Protein AF-A0A7S2ZLD9-F1 (afdb_monomer)

Organism: NCBI:txid101924

InterPro domains:
  IPR003307 W2 domain [PF02020] (225-305)
  IPR003307 W2 domain [PS51363] (133-305)
  IPR003307 W2 domain [SM00515] (211-303)
  IPR016024 Armadillo-type fold [SSF48371] (147-301)
  IPR051245 eIF5-mimic translation initiation regulator [PTHR14208] (1-304)
  IPR057397 5MP1/2-like, HEAT domain [PF25504] (1-137)

Secondary structure (DSSP, 8-state):
-TT-HHHHHHHHHHHHHHHHTGGGS-HHHHHHHHHHHHHHHHTTSS-GGGGGGGGSHHHHHTS-HHHHHHHHHHHHHHSTT--HHHHHHHHHHTT-SHHHHHHTS-TTT--HHHHHHHHHHTT-HHHHHHHHHHHHHHHHHHHHHHHHHHHHTT--HHHHHHHHHHHHHHHT--HHHHHHHHHHHHH----TT--HHHHHHHHHHHHHHHHHHHHHH--SHHHHHHHHHHHHHHHHT-HHHHTTTHHHHHHHHHHTTTSS-HHHHHHHHH--S---TTHHHHHHHHHHHHHHHHHHHHHHHHTT-

Nearest PDB structures (foldseek):
  6o81-assembly1_B  TM=8.246E-01  e=1.890E-05  Homo sapiens
  6o85-assembly1_B  TM=8.255E-01  e=3.280E-05  Homo sapiens
  3jui-assembly1_A  TM=7.872E-01  e=1.788E-04  Homo sapiens
  7kzv-assembly1_V  TM=1.963E-01  e=1.925E+00  Homo sapiens

Solvent-accessible surface area (backbone atoms only — not comparable to full-atom values): 16812 Å² total; per-residue (Å²): 111,94,89,43,70,70,60,35,56,52,48,33,54,52,51,34,53,54,60,73,48,45,78,80,48,53,72,69,54,45,52,52,50,25,51,53,50,37,55,32,45,78,67,62,51,39,63,69,52,45,56,51,60,42,66,32,69,71,36,29,74,58,64,49,34,50,59,44,49,49,52,25,52,35,55,38,51,70,41,100,82,37,52,63,68,60,51,51,53,50,28,46,78,36,69,52,38,72,68,47,54,47,68,34,39,59,84,92,60,57,45,71,67,53,51,43,52,52,35,44,76,56,70,31,51,73,56,43,54,51,51,53,52,50,52,51,53,47,54,46,50,54,49,12,47,56,44,30,53,39,56,74,70,63,55,55,39,71,60,52,45,58,49,50,52,56,52,30,61,79,66,70,54,52,63,70,58,50,38,49,21,51,50,49,12,54,64,60,76,88,63,85,82,59,50,65,70,54,50,52,52,49,38,52,49,38,48,69,71,38,34,70,38,49,34,76,47,31,72,55,67,70,39,32,44,51,50,54,51,49,52,49,53,58,36,58,73,35,72,67,46,49,72,64,51,49,64,46,55,48,52,52,50,34,37,78,56,73,35,35,57,70,66,41,54,52,54,62,74,65,65,85,82,86,61,65,94,76,55,47,63,56,51,50,54,49,48,62,61,32,47,67,56,54,54,46,54,60,52,55,53,69,75,74,114

Structure (mmCIF, N/CA/C/O backbone):
data_AF-A0A7S2ZLD9-F1
#
_entry.id   AF-A0A7S2ZLD9-F1
#
loop_
_atom_site.group_PDB
_atom_site.id
_atom_site.type_symbol
_atom_site.label_atom_id
_atom_site.label_alt_id
_atom_site.label_comp_id
_atom_site.label_asym_id
_atom_site.label_entity_id
_atom_site.label_seq_id
_atom_site.pdbx_PDB_ins_code
_atom_site.Cartn_x
_atom_site.Cartn_y
_atom_site.Cartn_z
_atom_site.occupancy
_atom_site.B_iso_or_equiv
_atom_site.auth_seq_id
_atom_site.auth_comp_id
_atom_site.auth_asym_id
_atom_site.auth_atom_id
_atom_site.pdbx_PDB_model_num
ATOM 1 N N . MET A 1 1 ? 22.177 23.583 -22.455 1.00 52.97 1 MET A N 1
ATOM 2 C CA . MET A 1 1 ? 21.029 23.199 -23.314 1.00 52.97 1 MET A CA 1
ATOM 3 C C . MET A 1 1 ? 19.664 23.721 -22.843 1.00 52.97 1 MET A C 1
ATOM 5 O O . MET A 1 1 ? 18.814 23.941 -23.694 1.00 52.97 1 MET A O 1
ATOM 9 N N . ARG A 1 2 ? 19.466 24.036 -21.547 1.00 51.66 2 ARG A N 1
ATOM 10 C CA . ARG A 1 2 ? 18.222 24.625 -20.987 1.00 51.66 2 ARG A CA 1
ATOM 11 C C . ARG A 1 2 ? 17.669 25.888 -21.686 1.00 51.66 2 ARG A C 1
ATOM 13 O O . ARG A 1 2 ? 16.498 26.186 -21.519 1.00 51.66 2 ARG A O 1
ATOM 20 N N . ARG A 1 3 ? 18.476 26.629 -22.458 1.00 53.06 3 ARG A N 1
ATOM 21 C CA . ARG A 1 3 ? 18.095 27.928 -23.056 1.00 53.06 3 ARG A CA 1
ATOM 22 C C . ARG A 1 3 ? 17.647 27.883 -24.528 1.00 53.06 3 ARG A C 1
ATOM 24 O O . ARG A 1 3 ? 17.294 28.925 -25.062 1.00 53.06 3 ARG A O 1
ATOM 31 N N . LYS A 1 4 ? 17.681 26.727 -25.209 1.00 69.75 4 LYS A N 1
ATOM 32 C CA . LYS A 1 4 ? 17.339 26.620 -26.648 1.00 69.75 4 LYS A CA 1
ATOM 33 C C . LYS A 1 4 ? 16.595 25.305 -26.958 1.00 69.75 4 LYS A C 1
ATOM 35 O O . LYS A 1 4 ? 17.242 24.344 -27.377 1.00 69.75 4 LYS A O 1
ATOM 40 N N . PRO A 1 5 ? 15.261 25.248 -26.768 1.00 70.56 5 PRO A N 1
ATOM 41 C CA . PRO A 1 5 ? 14.452 24.032 -26.948 1.00 70.56 5 PRO A CA 1
ATOM 42 C C . PRO A 1 5 ? 14.644 23.345 -28.307 1.00 70.56 5 PRO A C 1
ATOM 44 O O . PRO A 1 5 ? 14.768 22.127 -28.376 1.00 70.56 5 PRO A O 1
ATOM 47 N N . PHE A 1 6 ? 14.798 24.126 -29.378 1.00 76.38 6 PHE A N 1
ATOM 48 C CA . PHE A 1 6 ? 15.016 23.619 -30.736 1.00 76.38 6 PHE A CA 1
ATOM 49 C C . PHE A 1 6 ? 16.301 22.786 -30.904 1.00 76.38 6 PHE A C 1
ATOM 51 O O . PHE A 1 6 ? 16.341 21.890 -31.746 1.00 76.38 6 PHE A O 1
ATOM 58 N N . LEU A 1 7 ? 17.355 23.046 -30.117 1.00 81.38 7 LEU A N 1
ATOM 59 C CA . LEU A 1 7 ? 18.584 22.241 -30.155 1.00 81.38 7 LEU A CA 1
ATOM 60 C C . LEU A 1 7 ? 18.388 20.883 -29.482 1.00 81.38 7 LEU A C 1
ATOM 62 O O . LEU A 1 7 ? 18.955 19.897 -29.945 1.00 81.38 7 LEU A O 1
ATOM 66 N N . ARG A 1 8 ? 17.568 20.828 -28.425 1.00 82.25 8 ARG A N 1
ATOM 67 C CA . ARG A 1 8 ? 17.205 19.573 -27.759 1.00 82.25 8 ARG A CA 1
ATOM 68 C C . ARG A 1 8 ? 16.402 18.686 -28.702 1.00 82.25 8 ARG A C 1
ATOM 70 O O . ARG A 1 8 ? 16.794 17.554 -28.924 1.00 82.25 8 ARG A O 1
ATOM 77 N N . THR A 1 9 ? 15.371 19.229 -29.351 1.00 87.06 9 THR A N 1
ATOM 78 C CA . THR A 1 9 ? 14.566 18.483 -30.334 1.00 87.06 9 THR A CA 1
ATOM 79 C C . THR A 1 9 ? 15.414 17.936 -31.485 1.00 87.06 9 THR A C 1
ATOM 81 O O . THR A 1 9 ? 15.235 16.798 -31.910 1.00 87.06 9 THR A O 1
ATOM 84 N N . ARG A 1 10 ? 16.374 18.722 -31.993 1.00 88.00 10 ARG A N 1
ATOM 85 C CA . ARG A 1 10 ? 17.301 18.244 -33.030 1.00 88.00 10 ARG A CA 1
ATOM 86 C C . ARG A 1 10 ? 18.188 17.108 -32.527 1.00 88.00 10 ARG A C 1
ATOM 88 O O . ARG A 1 10 ? 18.356 16.134 -33.254 1.00 88.00 10 ARG A O 1
ATOM 95 N N . LEU A 1 11 ? 18.729 17.219 -31.314 1.00 89.50 11 LEU A N 1
ATOM 96 C CA . LEU A 1 11 ? 19.539 16.155 -30.726 1.00 89.50 11 LEU A CA 1
ATOM 97 C C . LEU A 1 11 ? 18.707 14.889 -30.481 1.00 89.50 11 LEU A C 1
ATOM 99 O O . LEU A 1 11 ? 19.156 13.810 -30.847 1.00 89.50 11 LEU A O 1
ATOM 103 N N . ASP A 1 12 ? 17.484 15.019 -29.966 1.00 91.31 12 ASP A N 1
ATOM 104 C CA . ASP A 1 12 ? 16.557 13.899 -29.762 1.00 91.31 12 ASP A CA 1
ATOM 105 C C . ASP A 1 12 ? 16.277 13.153 -31.080 1.00 91.31 12 ASP A C 1
ATOM 107 O O . ASP A 1 12 ? 16.301 11.922 -31.122 1.00 91.31 12 ASP A O 1
ATOM 111 N N . ASN A 1 13 ? 16.097 13.884 -32.186 1.00 91.50 13 ASN A N 1
ATOM 112 C CA . ASN A 1 13 ? 15.918 13.294 -33.516 1.00 91.50 13 ASN A CA 1
ATOM 113 C C . ASN A 1 13 ? 17.169 12.552 -34.010 1.00 91.50 13 ASN A C 1
ATOM 115 O O . ASN A 1 13 ? 17.050 11.492 -34.625 1.00 91.50 13 ASN A O 1
ATOM 119 N N . VAL A 1 14 ? 18.367 13.095 -33.767 1.00 92.62 14 VAL A N 1
ATOM 120 C CA . VAL A 1 14 ? 19.631 12.429 -34.128 1.00 92.62 14 VAL A CA 1
ATOM 121 C C . VAL A 1 14 ? 19.822 11.168 -33.290 1.00 92.62 14 VAL A C 1
ATOM 123 O O . VAL A 1 14 ? 20.080 10.107 -33.852 1.00 92.62 14 VAL A O 1
ATOM 126 N N . MET A 1 15 ? 19.616 11.260 -31.975 1.00 93.38 15 MET A N 1
ATOM 127 C CA . MET A 1 15 ? 19.693 10.114 -31.069 1.00 93.38 15 MET A CA 1
ATOM 128 C C . MET A 1 15 ? 18.706 9.024 -31.465 1.00 93.38 15 MET A C 1
ATOM 130 O O . MET A 1 15 ? 19.085 7.866 -31.565 1.00 93.38 15 MET A O 1
ATOM 134 N N . THR A 1 16 ? 17.469 9.396 -31.786 1.00 92.31 16 THR A N 1
ATOM 135 C CA . THR A 1 16 ? 16.453 8.457 -32.270 1.00 92.31 16 THR A CA 1
ATOM 136 C C . THR A 1 16 ? 16.935 7.679 -33.496 1.00 92.31 16 THR A C 1
ATOM 138 O O . THR A 1 16 ? 16.813 6.458 -33.538 1.00 92.31 16 THR A O 1
ATOM 141 N N . LYS A 1 17 ? 17.513 8.363 -34.490 1.00 92.38 17 LYS A N 1
ATOM 142 C CA . LYS A 1 17 ? 18.045 7.705 -35.693 1.00 92.38 17 LYS A CA 1
ATOM 143 C C . LYS A 1 17 ? 19.209 6.770 -35.369 1.00 92.38 17 LYS A C 1
ATOM 145 O O . LYS A 1 17 ? 19.253 5.672 -35.907 1.00 92.38 17 LYS A O 1
ATOM 150 N N . LEU A 1 18 ? 20.116 7.182 -34.480 1.00 92.06 18 LEU A N 1
ATOM 151 C CA . LEU A 1 18 ? 21.228 6.336 -34.034 1.00 92.06 18 LEU A CA 1
ATOM 152 C C . LEU A 1 18 ? 20.731 5.066 -33.337 1.00 92.06 18 LEU A C 1
ATOM 154 O O . LEU A 1 18 ? 21.227 3.985 -33.634 1.00 92.06 18 LEU A O 1
ATOM 158 N N . LEU A 1 19 ? 19.729 5.188 -32.462 1.00 91.69 19 LEU A N 1
ATOM 159 C CA . LEU A 1 19 ? 19.125 4.052 -31.763 1.00 91.69 19 LEU A CA 1
ATOM 160 C C . LEU A 1 19 ? 18.460 3.069 -32.737 1.00 91.69 19 LEU A C 1
ATOM 162 O O . LEU A 1 19 ? 18.638 1.864 -32.594 1.00 91.69 19 LEU A O 1
ATOM 166 N N . LEU A 1 20 ? 17.754 3.564 -33.759 1.00 90.75 20 LEU A N 1
ATOM 167 C CA . LEU A 1 20 ? 17.138 2.720 -34.794 1.00 90.75 20 LEU A CA 1
ATOM 168 C C . LEU A 1 20 ? 18.169 1.946 -35.635 1.00 90.75 20 LEU A C 1
ATOM 170 O O . LEU A 1 20 ? 17.875 0.852 -36.105 1.00 90.75 20 LEU A O 1
ATOM 174 N N . CYS A 1 21 ? 19.381 2.483 -35.801 1.00 89.69 21 CYS A N 1
ATOM 175 C CA . CYS A 1 21 ? 20.481 1.806 -36.494 1.00 89.69 21 CYS A CA 1
ATOM 176 C C . CYS A 1 21 ? 21.246 0.810 -35.605 1.00 89.69 21 CYS A C 1
ATOM 178 O O . CYS A 1 21 ? 22.251 0.252 -36.048 1.00 89.69 21 CYS A O 1
ATOM 180 N N . GLY A 1 22 ? 20.799 0.576 -34.366 1.00 87.44 22 GLY A N 1
ATOM 181 C CA . GLY A 1 22 ? 21.524 -0.236 -33.389 1.00 87.44 22 GLY A CA 1
ATOM 182 C C . GLY A 1 22 ? 21.851 -1.652 -33.866 1.00 87.44 22 GLY A C 1
ATOM 183 O O . GLY A 1 22 ? 22.908 -2.173 -33.516 1.00 87.44 22 GLY A O 1
ATOM 184 N N . SER A 1 23 ? 21.026 -2.248 -34.732 1.00 88.81 23 SER A N 1
ATOM 185 C CA . SER A 1 23 ? 21.267 -3.583 -35.296 1.00 88.81 23 SER A CA 1
ATOM 186 C C . SER A 1 23 ? 22.544 -3.677 -36.142 1.00 88.81 23 SER A C 1
ATOM 188 O O . SER A 1 23 ? 23.139 -4.749 -36.212 1.00 88.81 23 SER A O 1
ATOM 190 N N . VAL A 1 24 ? 23.004 -2.567 -36.729 1.00 91.62 24 VAL A N 1
ATOM 191 C CA . VAL A 1 24 ? 24.217 -2.507 -37.567 1.00 91.62 24 VAL A CA 1
ATOM 192 C C . VAL A 1 24 ? 25.490 -2.403 -36.722 1.00 91.62 24 VAL A C 1
ATOM 194 O O . VAL A 1 24 ? 26.564 -2.797 -37.165 1.00 91.62 24 VAL A O 1
ATOM 197 N N . PHE A 1 25 ? 25.379 -1.888 -35.498 1.00 92.00 25 PHE A N 1
ATOM 198 C CA . PHE A 1 25 ? 26.514 -1.718 -34.598 1.00 92.00 25 PHE A CA 1
ATOM 199 C C . PHE A 1 25 ? 26.973 -3.046 -33.996 1.00 92.00 25 PHE A C 1
ATOM 201 O O . PHE A 1 25 ? 26.162 -3.926 -33.697 1.00 92.00 25 PHE A O 1
ATOM 208 N N . SER A 1 26 ? 28.280 -3.153 -33.763 1.00 93.00 26 SER A N 1
ATOM 209 C CA . SER A 1 26 ? 28.877 -4.200 -32.939 1.00 93.00 26 SER A CA 1
ATOM 210 C C . SER A 1 26 ? 28.417 -4.084 -31.484 1.00 93.00 26 SER A C 1
ATOM 212 O O . SER A 1 26 ? 27.955 -3.035 -31.030 1.00 93.00 26 SER A O 1
ATOM 214 N N . GLU A 1 27 ? 28.580 -5.155 -30.713 1.00 89.81 27 GLU A N 1
ATOM 215 C CA . GLU A 1 27 ? 28.219 -5.173 -29.293 1.00 89.81 27 GLU A CA 1
ATOM 216 C C . GLU A 1 27 ? 28.908 -4.050 -28.502 1.00 89.81 27 GLU A C 1
ATOM 218 O O . GLU A 1 27 ? 28.246 -3.277 -27.813 1.00 89.81 27 GLU A O 1
ATOM 223 N N . LYS A 1 28 ? 30.218 -3.865 -28.708 1.00 92.69 28 LYS A N 1
ATOM 224 C CA . LYS A 1 28 ? 30.997 -2.796 -28.067 1.00 92.69 28 LYS A CA 1
ATOM 225 C C . LYS A 1 28 ? 30.468 -1.398 -28.403 1.00 92.69 28 LYS A C 1
ATOM 227 O O . LYS A 1 28 ? 30.422 -0.526 -27.536 1.00 92.69 28 LYS A O 1
ATOM 232 N N . GLU A 1 29 ? 30.077 -1.162 -29.654 1.00 94.44 29 GLU A N 1
ATOM 233 C CA . GLU A 1 29 ? 29.502 0.119 -30.082 1.00 94.44 29 GLU A CA 1
ATOM 234 C C . GLU A 1 29 ? 28.128 0.360 -29.451 1.00 94.44 29 GLU A C 1
ATOM 236 O O . GLU A 1 29 ? 27.858 1.474 -29.001 1.00 94.44 29 GLU A O 1
ATOM 241 N N . ARG A 1 30 ? 27.290 -0.680 -29.338 1.00 93.88 30 ARG A N 1
ATOM 242 C CA . ARG A 1 30 ? 25.997 -0.601 -28.640 1.00 93.88 30 ARG A CA 1
ATOM 243 C C . ARG A 1 30 ? 26.180 -0.271 -27.162 1.00 93.88 30 ARG A C 1
ATOM 245 O O . ARG A 1 30 ? 25.505 0.628 -26.668 1.00 93.88 30 ARG A O 1
ATOM 252 N N . THR A 1 31 ? 27.125 -0.918 -26.480 1.00 92.44 31 THR A N 1
ATOM 253 C CA . THR A 1 31 ? 27.457 -0.614 -25.079 1.00 92.44 31 THR A CA 1
ATOM 254 C C . THR A 1 31 ? 27.920 0.834 -24.914 1.00 92.44 31 THR A C 1
ATOM 256 O O . THR A 1 31 ? 27.439 1.545 -24.033 1.00 92.44 31 THR A O 1
ATOM 259 N N . ASN A 1 32 ? 28.804 1.321 -25.789 1.00 93.75 32 ASN A N 1
ATOM 260 C CA . ASN A 1 32 ? 29.254 2.716 -25.752 1.00 93.75 32 ASN A CA 1
ATOM 261 C C . ASN A 1 32 ? 28.111 3.705 -26.024 1.00 93.75 32 ASN A C 1
ATOM 263 O O . ASN A 1 32 ? 28.036 4.755 -25.383 1.00 93.75 32 ASN A O 1
ATOM 267 N N . LEU A 1 33 ? 27.204 3.374 -26.947 1.00 94.50 33 LEU A N 1
ATOM 268 C CA . LEU A 1 33 ? 26.021 4.182 -27.228 1.00 94.50 33 LEU A CA 1
ATOM 269 C C . LEU A 1 33 ? 25.058 4.209 -26.032 1.00 94.50 33 LEU A C 1
ATOM 271 O O . LEU A 1 33 ? 24.521 5.274 -25.723 1.00 94.50 33 LEU A O 1
ATOM 275 N N . ALA A 1 34 ? 24.873 3.089 -25.327 1.00 93.25 34 ALA A N 1
ATOM 276 C CA . ALA A 1 34 ? 24.081 3.031 -24.098 1.00 93.25 34 ALA A CA 1
ATOM 277 C C . ALA A 1 34 ? 24.669 3.963 -23.025 1.00 93.25 34 ALA A C 1
ATOM 279 O O . ALA A 1 34 ? 23.966 4.852 -22.543 1.00 93.25 34 ALA A O 1
ATOM 280 N N . LYS A 1 35 ? 25.980 3.868 -22.760 1.00 91.81 35 LYS A N 1
ATOM 281 C CA . LYS A 1 35 ? 26.712 4.762 -21.839 1.00 91.81 35 LYS A CA 1
ATOM 282 C C . LYS A 1 35 ? 26.555 6.239 -22.199 1.00 91.81 35 LYS A C 1
ATOM 284 O O . LYS A 1 35 ? 26.231 7.070 -21.352 1.00 91.81 35 LYS A O 1
ATOM 289 N N . ALA A 1 36 ? 26.743 6.581 -23.474 1.00 93.19 36 ALA A N 1
ATOM 290 C CA . ALA A 1 36 ? 26.565 7.952 -23.948 1.00 93.19 36 ALA A CA 1
ATOM 291 C C . ALA A 1 36 ? 25.122 8.442 -23.740 1.00 93.19 36 ALA A C 1
ATOM 293 O O . ALA A 1 36 ? 24.903 9.583 -23.333 1.00 93.19 36 ALA A O 1
ATOM 294 N N . THR A 1 37 ? 24.139 7.571 -23.976 1.00 92.19 37 THR A N 1
ATOM 295 C CA . THR A 1 37 ? 22.716 7.876 -23.786 1.00 92.19 37 THR A CA 1
ATOM 296 C C . THR A 1 37 ? 22.397 8.158 -22.316 1.00 92.19 37 THR A C 1
ATOM 298 O O . THR A 1 37 ? 21.757 9.171 -22.032 1.00 92.19 37 THR A O 1
ATOM 301 N N . VAL A 1 38 ? 22.912 7.346 -21.383 1.00 90.81 38 VAL A N 1
ATOM 302 C CA . VAL A 1 38 ? 22.792 7.573 -19.928 1.00 90.81 38 VAL A CA 1
ATOM 303 C C . VAL A 1 38 ? 23.307 8.958 -19.541 1.00 90.81 38 VAL A C 1
ATOM 305 O O . VAL A 1 38 ? 22.570 9.751 -18.951 1.00 90.81 38 VAL A O 1
ATOM 308 N N . LEU A 1 39 ? 24.535 9.297 -19.945 1.00 90.06 39 LEU A N 1
ATOM 309 C CA . LEU A 1 39 ? 25.155 10.585 -19.616 1.00 90.06 39 LEU A CA 1
ATOM 310 C C . LEU A 1 39 ? 24.352 11.776 -20.158 1.00 90.06 39 LEU A C 1
ATOM 312 O O . LEU A 1 39 ? 24.217 12.809 -19.493 1.00 90.06 39 LEU A O 1
ATOM 316 N N . LEU A 1 40 ? 23.803 11.653 -21.369 1.00 90.81 40 LEU A N 1
ATOM 317 C CA . LEU A 1 40 ? 22.968 12.691 -21.972 1.00 90.81 40 LEU A CA 1
ATOM 318 C C . LEU A 1 40 ? 21.628 12.853 -21.237 1.00 90.81 40 LEU A C 1
ATOM 320 O O . LEU A 1 40 ? 21.154 13.987 -21.098 1.00 90.81 40 LEU A O 1
ATOM 324 N N . ILE A 1 41 ? 21.031 11.760 -20.750 1.00 88.62 41 ILE A N 1
ATOM 325 C CA . ILE A 1 41 ? 19.803 11.787 -19.939 1.00 88.62 41 ILE A CA 1
ATOM 326 C C . ILE A 1 41 ? 20.075 12.460 -18.591 1.00 88.62 41 ILE A C 1
ATOM 328 O 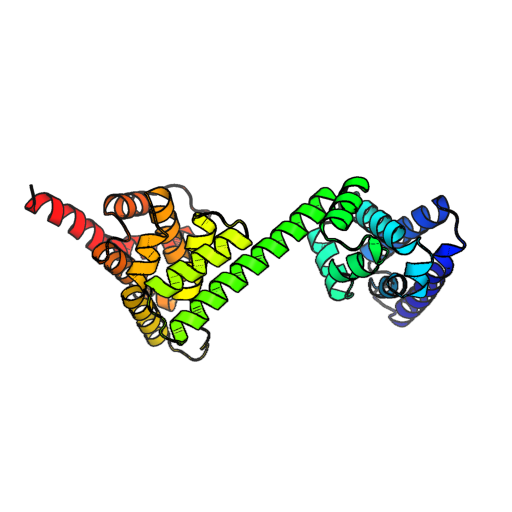O . ILE A 1 41 ? 19.398 13.432 -18.257 1.00 88.62 41 ILE A O 1
ATOM 332 N N . GLN A 1 42 ? 21.100 12.019 -17.856 1.00 86.12 42 GLN A N 1
ATOM 333 C CA . GLN A 1 42 ? 21.464 12.574 -16.543 1.00 86.12 42 GLN A CA 1
ATOM 334 C C . GLN A 1 42 ? 21.749 14.084 -16.614 1.00 86.12 42 GLN A C 1
ATOM 336 O O . GLN A 1 42 ? 21.368 14.857 -15.733 1.00 86.12 42 GLN A O 1
ATOM 341 N N . ARG A 1 43 ? 22.361 14.544 -17.713 1.00 87.38 43 ARG A N 1
ATOM 342 C CA . ARG A 1 43 ? 22.640 15.970 -17.963 1.00 87.38 43 ARG A CA 1
ATOM 343 C C . ARG A 1 43 ? 21.448 16.750 -18.525 1.00 87.38 43 ARG A C 1
ATOM 345 O O . ARG A 1 43 ? 21.598 17.929 -18.858 1.00 87.38 43 ARG A O 1
ATOM 352 N N . ASN A 1 44 ? 20.272 16.130 -18.637 1.00 85.62 44 ASN A N 1
ATOM 353 C CA . ASN A 1 44 ? 19.066 16.708 -19.235 1.00 85.62 44 ASN A CA 1
ATOM 354 C C . ASN A 1 44 ? 19.307 17.280 -20.650 1.00 85.62 44 ASN A C 1
ATOM 356 O O . ASN A 1 44 ? 18.723 18.299 -21.035 1.00 85.62 44 ASN A O 1
ATOM 360 N N . MET A 1 45 ? 20.208 16.659 -21.418 1.00 86.88 45 MET A N 1
ATOM 361 C CA . MET A 1 45 ? 20.534 17.059 -22.790 1.00 86.88 45 MET A CA 1
ATOM 362 C C . MET A 1 45 ? 19.574 16.452 -23.808 1.00 86.88 45 MET A C 1
ATOM 364 O O . MET A 1 45 ? 19.292 17.096 -24.816 1.00 86.88 45 MET A O 1
ATOM 368 N N . ILE A 1 46 ? 19.044 15.263 -23.517 1.00 89.81 46 ILE A N 1
ATOM 369 C CA . ILE A 1 46 ? 18.036 14.576 -24.331 1.00 89.81 46 ILE A CA 1
ATOM 370 C C . ILE A 1 46 ? 16.790 14.255 -23.508 1.00 89.81 46 ILE A C 1
ATOM 372 O O . ILE A 1 46 ? 16.775 14.419 -22.283 1.00 89.81 46 ILE A O 1
ATOM 376 N N . THR A 1 47 ? 15.696 13.902 -24.171 1.00 87.00 47 THR A N 1
ATOM 377 C CA . THR A 1 47 ? 14.503 13.346 -23.513 1.00 87.00 47 THR A CA 1
ATOM 378 C C . THR A 1 47 ? 14.578 11.822 -23.460 1.00 87.00 47 THR A C 1
ATOM 380 O O . THR A 1 47 ? 15.059 11.189 -24.389 1.00 87.00 47 THR A O 1
ATOM 383 N N . VAL A 1 48 ? 14.071 11.211 -22.386 1.00 88.69 48 VAL A N 1
ATOM 384 C CA . VAL A 1 48 ? 14.026 9.739 -22.240 1.00 88.69 48 VAL A CA 1
ATOM 385 C C . VAL A 1 48 ? 13.096 9.105 -23.282 1.00 88.69 48 VAL A C 1
ATOM 387 O O . VAL A 1 48 ? 13.301 7.970 -23.694 1.00 88.69 48 VAL A O 1
ATOM 390 N N . THR A 1 49 ? 12.131 9.865 -23.807 1.00 90.19 49 THR A N 1
ATOM 391 C CA . THR A 1 49 ? 11.200 9.424 -24.855 1.00 90.19 49 THR A CA 1
ATOM 392 C C . THR A 1 49 ? 11.880 8.992 -26.153 1.00 90.19 49 THR A C 1
ATOM 394 O O . THR A 1 49 ? 11.277 8.244 -26.915 1.00 90.19 49 THR A O 1
ATOM 397 N N . VAL A 1 50 ? 13.138 9.380 -26.412 1.00 90.69 50 VAL A N 1
ATOM 398 C CA . VAL A 1 50 ? 13.894 8.865 -27.574 1.00 90.69 50 VAL A CA 1
ATOM 399 C C . VAL A 1 50 ? 14.044 7.340 -27.538 1.00 90.69 50 VAL A C 1
ATOM 401 O O . VAL A 1 50 ? 14.097 6.700 -28.587 1.00 90.69 50 VAL A O 1
ATOM 404 N N . LEU A 1 51 ? 14.051 6.750 -26.338 1.00 90.50 51 LEU A N 1
ATOM 405 C CA . LEU A 1 51 ? 14.176 5.310 -26.128 1.00 90.50 51 LEU A CA 1
ATOM 406 C C . LEU A 1 51 ? 12.905 4.538 -26.513 1.00 90.50 51 LEU A C 1
ATOM 408 O O . LEU A 1 51 ? 12.996 3.351 -26.797 1.00 90.50 51 LEU A O 1
ATOM 412 N N . GLN A 1 52 ? 11.740 5.191 -26.624 1.00 90.44 52 GLN A N 1
ATOM 413 C CA . GLN A 1 52 ? 10.487 4.541 -27.052 1.00 90.44 52 GLN A CA 1
ATOM 414 C C . GLN A 1 52 ? 10.614 3.848 -28.413 1.00 90.44 52 GLN A C 1
ATOM 416 O O . GLN A 1 52 ? 9.886 2.909 -28.722 1.00 90.44 52 GLN A O 1
ATOM 421 N N . LYS A 1 53 ? 11.543 4.310 -29.257 1.00 88.44 53 LYS A N 1
ATOM 422 C CA . LYS A 1 53 ? 11.773 3.728 -30.581 1.00 88.44 53 LYS A CA 1
ATOM 423 C C . LYS A 1 53 ? 12.416 2.346 -30.536 1.00 88.44 53 LYS A C 1
ATOM 425 O O . LYS A 1 53 ? 12.230 1.575 -31.477 1.00 88.44 53 LYS A O 1
ATOM 430 N N . LEU A 1 54 ? 13.095 2.008 -29.446 1.00 87.88 54 LEU A N 1
ATOM 431 C CA . LEU A 1 54 ? 13.624 0.667 -29.215 1.00 87.88 54 LEU A CA 1
ATOM 432 C C . LEU A 1 54 ? 12.508 -0.348 -28.907 1.00 87.88 54 LEU A C 1
ATOM 434 O O . LEU A 1 54 ? 12.669 -1.522 -29.212 1.00 87.88 54 LEU A O 1
ATOM 438 N N . SER A 1 55 ? 11.346 0.099 -28.413 1.00 87.06 55 SER A N 1
ATOM 439 C CA . SER A 1 55 ? 10.158 -0.748 -28.199 1.00 87.06 55 SER A CA 1
ATOM 440 C C . SER A 1 55 ? 9.365 -1.037 -29.480 1.00 87.06 55 SER A C 1
ATOM 442 O O . SER A 1 55 ? 8.318 -1.677 -29.434 1.00 87.06 55 SER A O 1
ATOM 444 N N . THR A 1 56 ? 9.793 -0.523 -30.639 1.00 87.81 56 THR A N 1
ATOM 445 C CA . THR A 1 56 ? 9.088 -0.786 -31.902 1.00 87.81 56 THR A CA 1
ATOM 446 C C . THR A 1 56 ? 9.320 -2.219 -32.365 1.00 87.81 56 THR A C 1
ATOM 448 O O . THR A 1 56 ? 10.404 -2.764 -32.179 1.00 87.81 56 THR A O 1
ATOM 451 N N . LYS A 1 57 ? 8.328 -2.807 -33.045 1.00 85.81 57 LYS A N 1
ATOM 452 C CA . LYS A 1 57 ? 8.387 -4.190 -33.546 1.00 85.81 57 LYS A CA 1
ATOM 453 C C . LYS A 1 57 ? 9.689 -4.502 -34.300 1.00 85.81 57 LYS A C 1
ATOM 455 O O . LYS A 1 57 ? 10.340 -5.485 -33.982 1.00 85.81 57 LYS A O 1
ATOM 460 N N . ALA A 1 58 ? 10.117 -3.622 -35.208 1.00 86.62 58 ALA A N 1
ATOM 461 C CA . ALA A 1 58 ? 11.355 -3.802 -35.972 1.00 86.62 58 ALA A CA 1
ATOM 462 C C . ALA A 1 58 ? 12.613 -3.857 -35.081 1.00 86.62 58 ALA A C 1
ATOM 464 O O . ALA A 1 58 ? 13.494 -4.693 -35.278 1.00 86.62 58 ALA A O 1
ATOM 465 N N . CYS A 1 59 ? 12.692 -2.984 -34.075 1.00 86.19 59 CYS A N 1
ATOM 466 C CA . CYS A 1 59 ? 13.800 -2.959 -33.125 1.00 86.19 59 CYS A CA 1
ATOM 467 C C . CYS A 1 59 ? 13.783 -4.192 -32.209 1.00 86.19 59 CYS A C 1
ATOM 469 O O . CYS A 1 59 ? 14.839 -4.758 -31.922 1.00 86.19 59 CYS A O 1
ATOM 471 N N . VAL A 1 60 ? 12.607 -4.642 -31.775 1.00 87.31 60 VAL A N 1
ATOM 472 C CA . VAL A 1 60 ? 12.461 -5.852 -30.953 1.00 87.31 60 VAL A CA 1
ATOM 473 C C . VAL A 1 60 ? 12.856 -7.100 -31.748 1.00 87.31 60 VAL A C 1
ATOM 475 O O . VAL A 1 60 ? 13.674 -7.888 -31.281 1.00 87.31 60 VAL A O 1
ATOM 478 N N . GLU A 1 61 ? 12.381 -7.231 -32.989 1.00 86.50 61 GLU A N 1
ATOM 479 C CA . GLU A 1 61 ? 12.711 -8.346 -33.893 1.00 86.50 61 GLU A CA 1
ATOM 480 C C . GLU A 1 61 ? 14.204 -8.420 -34.235 1.00 86.50 61 GLU A C 1
ATOM 482 O O . GLU A 1 61 ? 14.738 -9.504 -34.452 1.00 86.50 61 GLU A O 1
ATOM 487 N N . SER A 1 62 ? 14.909 -7.285 -34.229 1.00 85.19 62 SER A N 1
ATOM 488 C CA . SER A 1 62 ? 16.362 -7.255 -34.433 1.00 85.19 62 SER A CA 1
ATOM 489 C C . SER A 1 62 ? 17.187 -7.771 -33.239 1.00 85.19 62 SER A C 1
ATOM 491 O O . SER A 1 62 ? 18.411 -7.864 -33.331 1.00 85.19 62 SER A O 1
ATOM 493 N N . GLY A 1 63 ? 16.546 -8.082 -32.105 1.00 84.81 63 GLY A N 1
ATOM 494 C CA . GLY A 1 63 ? 17.140 -8.778 -30.959 1.00 84.81 63 GLY A CA 1
ATOM 495 C C . GLY A 1 63 ? 18.065 -7.954 -30.054 1.00 84.81 63 GLY A C 1
ATOM 496 O O . GLY A 1 63 ? 18.382 -8.400 -28.953 1.00 84.81 63 GLY A O 1
ATOM 497 N N . PHE A 1 64 ? 18.489 -6.746 -30.451 1.00 88.81 64 PHE A N 1
ATOM 498 C CA . PHE A 1 64 ? 19.419 -5.943 -29.637 1.00 88.81 64 PHE A CA 1
ATOM 499 C C . PHE A 1 64 ? 18.731 -5.064 -28.581 1.00 88.81 64 PHE A C 1
ATOM 501 O O . PHE A 1 64 ? 19.375 -4.666 -27.610 1.00 88.81 64 PHE A O 1
ATOM 508 N N . SER A 1 65 ? 17.449 -4.736 -28.768 1.00 89.56 65 SER A N 1
ATOM 509 C CA . SER A 1 65 ? 16.778 -3.651 -28.034 1.00 89.56 65 SER A CA 1
ATOM 510 C C . SER A 1 65 ? 16.717 -3.880 -26.528 1.00 89.56 65 SER A C 1
ATOM 512 O O . SER A 1 65 ? 17.050 -2.980 -25.760 1.00 89.56 65 SER A O 1
ATOM 514 N N . LEU A 1 66 ? 16.366 -5.096 -26.104 1.00 88.69 66 LEU A N 1
ATOM 515 C CA . LEU A 1 66 ? 16.287 -5.441 -24.686 1.00 88.69 66 LEU A CA 1
ATOM 516 C C . LEU A 1 66 ? 17.663 -5.379 -24.010 1.00 88.69 66 LEU A C 1
ATOM 518 O O . LEU A 1 66 ? 17.796 -4.768 -22.958 1.00 88.69 66 LEU A O 1
ATOM 522 N N . ASN A 1 67 ? 18.703 -5.943 -24.638 1.00 89.56 67 ASN A N 1
ATOM 523 C CA . ASN A 1 67 ? 20.067 -5.898 -24.097 1.00 89.56 67 ASN A CA 1
ATOM 524 C C . ASN A 1 67 ? 20.598 -4.452 -24.020 1.00 89.56 67 ASN A C 1
ATOM 526 O O . ASN A 1 67 ? 21.215 -4.053 -23.033 1.00 89.56 67 ASN A O 1
ATOM 530 N N . PHE A 1 68 ? 20.292 -3.626 -25.027 1.00 91.88 68 PHE A N 1
ATOM 531 C CA . PHE A 1 68 ? 20.611 -2.200 -24.985 1.00 91.88 68 PHE A CA 1
ATOM 532 C C . PHE A 1 68 ? 19.939 -1.504 -23.793 1.00 91.88 68 PHE A C 1
ATOM 534 O O . PHE A 1 68 ? 20.598 -0.741 -23.087 1.00 91.88 68 PHE A O 1
ATOM 541 N N . PHE A 1 69 ? 18.655 -1.783 -23.542 1.00 89.94 69 PHE A N 1
ATOM 542 C CA . PHE A 1 69 ? 17.946 -1.262 -22.373 1.00 89.94 69 PHE A CA 1
ATOM 543 C C . PHE A 1 69 ? 18.578 -1.722 -21.062 1.00 89.94 69 PHE A C 1
ATOM 545 O O . PHE A 1 69 ? 18.842 -0.875 -20.214 1.00 89.94 69 PHE A O 1
ATOM 552 N N . MET A 1 70 ? 18.884 -3.014 -20.914 1.00 89.62 70 MET A N 1
ATOM 553 C CA . MET A 1 70 ? 19.503 -3.534 -19.688 1.00 89.62 70 MET A CA 1
ATOM 554 C C . MET A 1 70 ? 20.861 -2.893 -19.427 1.00 89.62 70 MET A C 1
ATOM 556 O O . MET A 1 70 ? 21.127 -2.437 -18.319 1.00 89.62 70 MET A O 1
ATOM 560 N N . THR A 1 71 ? 21.684 -2.769 -20.469 1.00 90.81 71 THR A N 1
ATOM 561 C CA . THR A 1 71 ? 22.977 -2.083 -20.385 1.00 90.81 71 THR A CA 1
ATOM 562 C C . THR A 1 71 ? 22.790 -0.626 -19.959 1.00 90.81 71 THR A C 1
ATOM 564 O O . THR A 1 71 ? 23.484 -0.146 -19.074 1.00 90.81 71 THR A O 1
ATOM 567 N N . MET A 1 72 ? 21.828 0.088 -20.548 1.00 90.69 72 MET A N 1
ATOM 568 C CA . MET A 1 72 ? 21.540 1.485 -20.207 1.00 90.69 72 MET A CA 1
ATOM 569 C C . MET A 1 72 ? 21.091 1.637 -18.747 1.00 90.69 72 MET A C 1
ATOM 571 O O . MET A 1 72 ? 21.580 2.525 -18.054 1.00 90.69 72 MET A O 1
ATOM 575 N N . ILE A 1 73 ? 20.197 0.769 -18.268 1.00 88.62 73 ILE A N 1
ATOM 576 C CA . ILE A 1 73 ? 19.728 0.784 -16.877 1.00 88.62 73 ILE A CA 1
ATOM 577 C C . ILE A 1 73 ? 20.898 0.491 -15.932 1.00 88.62 73 ILE A C 1
ATOM 579 O O . ILE A 1 73 ? 21.111 1.262 -15.001 1.00 88.62 73 ILE A O 1
ATOM 583 N N . SER A 1 74 ? 21.682 -0.556 -16.208 1.00 88.88 74 SER A N 1
ATOM 584 C CA . SER A 1 74 ? 22.840 -0.954 -15.394 1.00 88.88 74 SER A CA 1
ATOM 585 C C . SER A 1 74 ? 23.836 0.198 -15.253 1.00 88.88 74 SER A C 1
ATOM 587 O O . SER A 1 74 ? 24.155 0.608 -14.136 1.00 88.88 74 SER A O 1
ATOM 589 N N . GLU A 1 75 ? 24.189 0.841 -16.368 1.00 88.81 75 GLU A N 1
ATOM 590 C CA . GLU A 1 75 ? 25.076 2.009 -16.395 1.00 88.81 75 GLU A CA 1
ATOM 591 C C . GLU A 1 75 ? 24.482 3.230 -15.675 1.00 88.81 75 GLU A C 1
ATOM 593 O O . GLU A 1 75 ? 25.200 3.971 -15.001 1.00 88.81 75 GLU A O 1
ATOM 598 N N . TYR A 1 76 ? 23.165 3.449 -15.774 1.00 86.44 76 TYR A N 1
ATOM 599 C CA . TYR A 1 76 ? 22.498 4.526 -15.039 1.00 86.44 76 TYR A CA 1
ATOM 600 C C . TYR A 1 76 ? 22.576 4.297 -13.527 1.00 86.44 76 TYR A C 1
ATOM 602 O O . TYR A 1 76 ? 22.759 5.257 -12.783 1.00 86.44 76 TYR A O 1
ATOM 610 N N . THR A 1 77 ? 22.436 3.048 -13.077 1.00 82.75 77 THR A N 1
ATOM 611 C CA . THR A 1 77 ? 22.421 2.682 -11.653 1.00 82.75 77 THR A CA 1
ATOM 612 C C . THR A 1 77 ? 23.805 2.497 -11.034 1.00 82.75 77 THR A C 1
ATOM 614 O O . THR A 1 77 ? 23.935 2.607 -9.817 1.00 82.75 77 THR A O 1
ATOM 617 N N . SER A 1 78 ? 24.841 2.232 -11.838 1.00 80.31 78 SER A N 1
ATOM 618 C CA . SER A 1 78 ? 26.216 2.062 -11.349 1.00 80.31 78 SER A CA 1
ATOM 619 C C . SER A 1 78 ? 26.913 3.380 -10.997 1.00 80.31 78 SER A C 1
ATOM 621 O O . SER A 1 78 ? 27.863 3.383 -10.218 1.00 80.31 78 SER A O 1
ATOM 623 N N . ASP A 1 79 ? 26.470 4.499 -11.576 1.00 67.50 79 ASP A N 1
ATOM 624 C CA . ASP A 1 79 ? 27.041 5.818 -11.302 1.00 67.50 79 ASP A CA 1
ATOM 625 C C . ASP A 1 79 ? 26.441 6.398 -10.008 1.00 67.50 79 ASP A C 1
ATOM 627 O O . ASP A 1 79 ? 25.225 6.380 -9.817 1.00 67.50 79 ASP A O 1
ATOM 631 N N . SER A 1 80 ? 27.273 6.954 -9.121 1.00 52.88 80 SER A N 1
ATOM 632 C CA . SER A 1 80 ? 26.937 7.366 -7.740 1.00 52.88 80 SER A CA 1
ATOM 633 C C . SER A 1 80 ? 25.806 8.404 -7.612 1.00 52.88 80 SER A C 1
ATOM 635 O O . SER A 1 80 ? 25.388 8.734 -6.504 1.00 52.88 80 SER A O 1
ATOM 637 N N . ASN A 1 81 ? 25.317 8.934 -8.736 1.00 56.97 81 ASN A N 1
ATOM 638 C CA . ASN A 1 81 ? 24.234 9.913 -8.836 1.00 56.97 81 ASN A CA 1
ATOM 639 C C . ASN A 1 81 ? 22.890 9.319 -9.320 1.00 56.97 81 ASN A C 1
ATOM 641 O O . ASN A 1 81 ? 21.888 10.041 -9.371 1.00 56.97 81 ASN A O 1
ATOM 645 N N . GLY A 1 82 ? 22.852 8.046 -9.725 1.00 58.84 82 GLY A N 1
ATOM 646 C CA . GLY A 1 82 ? 21.682 7.391 -10.307 1.00 58.84 82 GLY A CA 1
ATOM 647 C C . GLY A 1 82 ? 20.822 6.663 -9.279 1.00 58.84 82 GLY A C 1
ATOM 648 O O . GLY A 1 82 ? 20.995 5.475 -9.037 1.00 58.84 82 GLY A O 1
ATOM 649 N N . GLU A 1 83 ? 19.841 7.352 -8.700 1.00 74.88 83 GLU A N 1
ATOM 650 C CA . GLU A 1 83 ? 18.820 6.687 -7.882 1.00 74.88 83 GLU A CA 1
ATOM 651 C C . GLU A 1 83 ? 17.869 5.876 -8.780 1.00 74.88 83 GLU A C 1
ATOM 653 O O . GLU A 1 83 ? 17.261 6.427 -9.706 1.00 74.88 83 GLU A O 1
ATOM 658 N N . VAL A 1 84 ? 17.712 4.581 -8.482 1.00 79.94 84 VAL A N 1
ATOM 659 C CA . VAL A 1 84 ? 16.813 3.657 -9.205 1.00 79.94 84 VAL A CA 1
ATOM 660 C C . VAL A 1 84 ? 15.384 4.211 -9.255 1.00 79.94 84 VAL A C 1
ATOM 662 O O . VAL A 1 84 ? 14.749 4.200 -10.308 1.00 79.94 84 VAL A O 1
ATOM 665 N N . ASP A 1 85 ? 14.916 4.824 -8.165 1.00 82.00 85 ASP A N 1
ATOM 666 C CA . ASP A 1 85 ? 13.591 5.449 -8.097 1.00 82.00 85 ASP A CA 1
ATOM 667 C C . ASP A 1 85 ? 13.421 6.586 -9.111 1.00 82.00 85 ASP A C 1
ATOM 669 O O . ASP A 1 85 ? 12.398 6.672 -9.797 1.00 82.00 85 ASP A O 1
ATOM 673 N N . LYS A 1 86 ? 14.441 7.442 -9.271 1.00 83.94 86 LYS A N 1
ATOM 674 C CA . LYS A 1 86 ? 14.418 8.519 -10.273 1.00 83.94 86 LYS A CA 1
ATOM 675 C C . LYS A 1 86 ? 14.376 7.946 -11.685 1.00 83.94 86 LYS A C 1
ATOM 677 O O . LYS A 1 86 ? 13.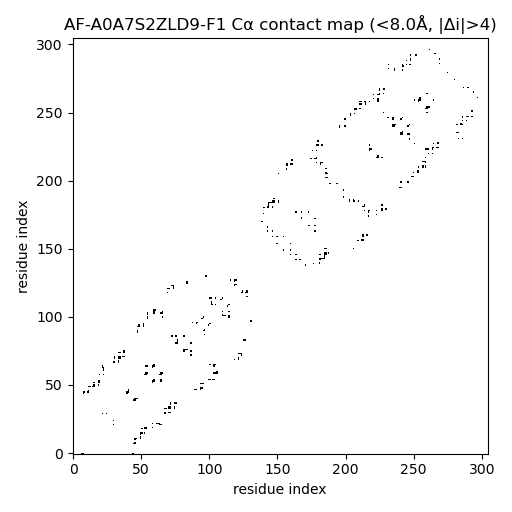621 8.452 -12.516 1.00 83.94 86 LYS A O 1
ATOM 682 N N . LEU A 1 87 ? 15.152 6.894 -11.954 1.00 83.75 87 LEU A N 1
ATOM 683 C CA . LEU A 1 87 ? 15.130 6.209 -13.246 1.00 83.75 87 LEU A CA 1
ATOM 684 C C . LEU A 1 87 ? 13.747 5.621 -13.537 1.00 83.75 87 LEU A C 1
ATOM 686 O O . LEU A 1 87 ? 13.207 5.847 -14.617 1.00 83.75 87 LEU A O 1
ATOM 690 N N . LEU A 1 88 ? 13.138 4.935 -12.571 1.00 83.69 88 LEU A N 1
ATOM 691 C CA . LEU A 1 88 ? 11.803 4.361 -12.724 1.00 83.69 88 LEU A CA 1
ATOM 692 C C . LEU A 1 88 ? 10.739 5.418 -13.017 1.00 83.69 88 LEU A C 1
ATOM 694 O O . LEU A 1 88 ? 9.873 5.194 -13.861 1.00 83.69 88 LEU A O 1
ATOM 698 N N . VAL A 1 89 ? 10.801 6.579 -12.361 1.00 86.50 89 VAL A N 1
ATOM 699 C CA . VAL A 1 89 ? 9.891 7.698 -12.652 1.00 86.50 89 VAL A CA 1
ATOM 700 C C . VAL A 1 89 ? 10.106 8.219 -14.075 1.00 86.50 89 VAL A C 1
ATOM 702 O O . VAL A 1 89 ? 9.138 8.445 -14.803 1.00 86.50 89 VAL A O 1
ATOM 705 N N . LEU A 1 90 ? 11.361 8.381 -14.502 1.00 87.31 90 LEU A N 1
ATOM 706 C CA . LEU A 1 90 ? 11.696 8.816 -15.859 1.00 87.31 90 LEU A CA 1
ATOM 707 C C . LEU A 1 90 ? 11.190 7.836 -16.926 1.00 87.31 90 LEU A C 1
ATOM 709 O O . LEU A 1 90 ? 10.585 8.262 -17.911 1.00 87.31 90 LEU A O 1
ATOM 713 N N . LEU A 1 91 ? 11.416 6.539 -16.716 1.00 87.62 91 LEU A N 1
ATOM 714 C CA . LEU A 1 91 ? 10.976 5.468 -17.604 1.00 87.62 91 LEU A CA 1
ATOM 715 C C . LEU A 1 91 ? 9.448 5.378 -17.660 1.00 87.62 91 LEU A C 1
ATOM 717 O O . LEU A 1 91 ? 8.882 5.362 -18.753 1.00 87.62 91 LEU A O 1
ATOM 721 N N . LYS A 1 92 ? 8.765 5.448 -16.511 1.00 87.38 92 LYS A N 1
ATOM 722 C CA . LYS A 1 92 ? 7.296 5.493 -16.442 1.00 87.38 92 LYS A CA 1
ATOM 723 C C . LYS A 1 92 ? 6.732 6.677 -17.231 1.00 87.38 92 LYS A C 1
ATOM 725 O O . LYS A 1 92 ? 5.832 6.504 -18.047 1.00 87.38 92 LYS A O 1
ATOM 730 N N . ASN A 1 93 ? 7.303 7.873 -17.064 1.00 87.69 93 ASN A N 1
ATOM 731 C CA . ASN A 1 93 ? 6.886 9.067 -17.811 1.00 87.69 93 ASN A CA 1
ATOM 732 C C . ASN A 1 93 ? 7.120 8.931 -19.324 1.00 87.69 93 ASN A C 1
ATOM 734 O O . ASN A 1 93 ? 6.415 9.544 -20.125 1.00 87.69 93 ASN A O 1
ATOM 738 N N . ALA A 1 94 ? 8.099 8.118 -19.719 1.00 88.00 94 ALA A N 1
ATOM 739 C CA . ALA A 1 94 ? 8.366 7.772 -21.105 1.00 88.00 94 ALA A CA 1
ATOM 740 C C . ALA A 1 94 ? 7.584 6.537 -21.590 1.00 88.00 94 ALA A C 1
ATOM 742 O O . ALA A 1 94 ? 7.806 6.131 -22.727 1.00 88.00 94 ALA A O 1
ATOM 743 N N . LYS A 1 95 ? 6.659 5.964 -20.803 1.00 88.56 95 LYS A N 1
ATOM 744 C CA . LYS A 1 95 ? 5.928 4.721 -21.134 1.00 88.56 95 LYS A CA 1
ATOM 745 C C . LYS A 1 95 ? 6.867 3.548 -21.457 1.00 88.56 95 LYS A C 1
ATOM 747 O O . LYS A 1 95 ? 6.667 2.819 -22.423 1.00 88.56 95 LYS A O 1
ATOM 752 N N . LEU A 1 96 ? 7.946 3.451 -20.687 1.00 87.88 96 LEU A N 1
ATOM 753 C CA . LEU A 1 96 ? 8.982 2.420 -20.761 1.00 87.88 96 LEU A CA 1
ATOM 754 C C . LEU A 1 96 ? 9.053 1.671 -19.427 1.00 87.88 96 LEU A C 1
ATOM 756 O O . LEU A 1 96 ? 10.117 1.529 -18.832 1.00 87.88 96 LEU A O 1
ATOM 760 N N . ASP A 1 97 ? 7.890 1.301 -18.906 1.00 84.00 97 ASP A N 1
ATOM 761 C CA . ASP A 1 97 ? 7.744 0.546 -17.668 1.00 84.00 97 ASP A CA 1
ATOM 762 C C . ASP A 1 97 ? 8.072 -0.945 -17.863 1.00 84.00 97 ASP A C 1
ATOM 764 O O . ASP A 1 97 ? 8.573 -1.374 -18.904 1.00 84.00 97 ASP A O 1
ATOM 768 N N . GLN A 1 98 ? 7.840 -1.733 -16.814 1.00 86.56 98 GLN A N 1
ATOM 769 C CA . GLN A 1 98 ? 8.099 -3.169 -16.803 1.00 86.56 98 GLN A CA 1
ATOM 770 C C . GLN A 1 98 ? 7.343 -3.900 -17.921 1.00 86.56 98 GLN A C 1
ATOM 772 O O . GLN A 1 98 ? 7.925 -4.758 -18.581 1.00 86.56 98 GLN A O 1
ATOM 777 N N . ASP A 1 99 ? 6.097 -3.509 -18.196 1.00 85.75 99 ASP A N 1
ATOM 778 C CA . ASP A 1 99 ? 5.292 -4.091 -19.272 1.00 85.75 99 ASP A CA 1
ATOM 779 C C . ASP A 1 99 ? 5.913 -3.813 -20.643 1.00 85.75 99 ASP A C 1
ATOM 781 O O . ASP A 1 99 ? 6.016 -4.707 -21.484 1.00 85.75 99 ASP A O 1
ATOM 785 N N . ALA A 1 100 ? 6.431 -2.599 -20.857 1.00 86.94 100 ALA A N 1
ATOM 786 C CA . ALA A 1 100 ? 7.171 -2.283 -22.074 1.00 86.94 100 ALA A CA 1
ATOM 787 C C . ALA A 1 100 ? 8.452 -3.126 -22.226 1.00 86.94 100 ALA A C 1
ATOM 789 O O . ALA A 1 100 ? 8.799 -3.494 -23.349 1.00 86.94 100 ALA A O 1
ATOM 790 N N . LEU A 1 101 ? 9.153 -3.446 -21.130 1.00 87.81 101 LEU A N 1
ATOM 791 C CA . LEU A 1 101 ? 10.325 -4.333 -21.159 1.00 87.81 101 LEU A CA 1
ATOM 792 C C . LEU A 1 101 ? 9.939 -5.789 -21.456 1.00 87.81 101 LEU A C 1
ATOM 794 O O . LEU A 1 101 ? 10.632 -6.446 -22.234 1.00 87.81 101 LEU A O 1
ATOM 798 N N . LEU A 1 102 ? 8.820 -6.277 -20.909 1.00 88.75 102 LEU A N 1
ATOM 799 C CA . LEU A 1 102 ? 8.268 -7.597 -21.246 1.00 88.75 102 LEU A CA 1
ATOM 800 C C . LEU A 1 102 ? 7.927 -7.691 -22.730 1.00 88.75 102 LEU A C 1
ATOM 802 O O . LEU A 1 102 ? 8.279 -8.665 -23.391 1.00 88.75 102 LEU A O 1
ATOM 806 N N . GLU A 1 103 ? 7.318 -6.651 -23.294 1.00 88.00 103 GLU A N 1
ATOM 807 C CA . GLU A 1 103 ? 6.995 -6.598 -24.720 1.00 88.00 103 GLU A CA 1
ATOM 808 C C . GLU A 1 103 ? 8.240 -6.592 -25.629 1.00 88.00 103 GLU A C 1
ATOM 810 O O . GLU A 1 103 ? 8.156 -6.980 -26.797 1.00 88.00 103 GLU A O 1
ATOM 815 N N . MET A 1 104 ? 9.421 -6.236 -25.111 1.00 88.06 104 MET A N 1
ATOM 816 C CA . MET A 1 104 ? 10.690 -6.361 -25.842 1.00 88.06 104 MET A CA 1
ATOM 817 C C . MET A 1 104 ? 11.285 -7.772 -25.809 1.00 88.06 104 MET A C 1
ATOM 819 O O . MET A 1 104 ? 12.254 -8.036 -26.526 1.00 88.06 104 MET A O 1
ATOM 823 N N . MET A 1 105 ? 10.752 -8.680 -24.989 1.00 85.94 105 MET A N 1
ATOM 824 C CA . MET A 1 105 ? 11.178 -10.077 -24.988 1.00 85.94 105 MET A CA 1
ATOM 825 C C . MET A 1 105 ? 10.573 -10.830 -26.182 1.00 85.94 105 MET A C 1
ATOM 827 O O . MET A 1 105 ? 9.452 -10.519 -26.611 1.00 85.94 105 MET A O 1
ATOM 831 N N . PRO A 1 106 ? 11.277 -11.848 -26.716 1.00 83.50 106 PRO A N 1
ATOM 832 C CA . PRO A 1 106 ? 10.709 -12.749 -27.711 1.00 83.50 106 PRO A CA 1
ATOM 833 C C . PRO A 1 106 ? 9.378 -13.333 -27.212 1.00 83.50 106 PRO A C 1
ATOM 835 O O . PRO A 1 106 ? 9.327 -13.775 -26.066 1.00 83.50 106 PRO A O 1
ATOM 838 N N . PRO A 1 107 ? 8.315 -13.403 -28.038 1.00 82.81 107 PRO A N 1
ATOM 839 C CA . PRO A 1 107 ? 6.984 -13.821 -27.584 1.00 82.81 107 PRO A CA 1
ATOM 840 C C . PRO A 1 107 ? 6.929 -15.169 -26.856 1.00 82.81 107 PRO A C 1
ATOM 842 O O . PRO A 1 107 ? 6.058 -15.372 -26.021 1.00 82.81 107 PRO A O 1
ATOM 845 N N . LYS A 1 108 ? 7.855 -16.081 -27.170 1.00 84.62 108 LYS A N 1
ATOM 846 C CA . LYS A 1 108 ? 7.943 -17.415 -26.560 1.00 84.62 108 LYS A CA 1
ATOM 847 C C . LYS A 1 108 ? 8.508 -17.406 -25.137 1.00 84.62 108 LYS A C 1
ATOM 849 O O . LYS A 1 108 ? 8.215 -18.324 -24.385 1.00 84.62 108 LYS A O 1
ATOM 854 N N . ASP A 1 109 ? 9.266 -16.369 -24.787 1.00 82.88 109 ASP A N 1
ATOM 855 C CA . ASP A 1 109 ? 9.993 -16.261 -23.517 1.00 82.88 109 ASP A CA 1
ATOM 856 C C . ASP A 1 109 ? 9.382 -15.187 -22.599 1.00 82.88 109 ASP A C 1
ATOM 858 O O . ASP A 1 109 ? 9.916 -14.898 -21.529 1.00 82.88 109 ASP A O 1
ATOM 862 N N . ARG A 1 110 ? 8.274 -14.559 -23.019 1.00 88.62 110 ARG A N 1
ATOM 863 C CA . ARG A 1 110 ? 7.594 -13.497 -22.270 1.00 88.62 110 ARG A CA 1
ATOM 864 C C . ARG A 1 110 ? 6.983 -14.051 -20.992 1.00 88.62 110 ARG A C 1
ATOM 866 O O . ARG A 1 110 ? 5.898 -14.622 -20.996 1.00 88.62 110 ARG A O 1
ATOM 873 N N . SER A 1 111 ? 7.689 -13.834 -19.896 1.00 89.38 111 SER A N 1
ATOM 874 C CA . SER A 1 111 ? 7.229 -14.103 -18.542 1.00 89.38 111 SER A CA 1
ATOM 875 C C . SER A 1 111 ? 7.933 -13.149 -17.584 1.00 89.38 111 SER A C 1
ATOM 877 O O . SER A 1 111 ? 9.015 -12.635 -17.889 1.00 89.38 111 SER A O 1
ATOM 879 N N . GLN A 1 112 ? 7.314 -12.895 -16.433 1.00 87.00 112 GLN A N 1
ATOM 880 C CA . GLN A 1 112 ? 7.916 -12.047 -15.402 1.00 87.00 112 GLN A CA 1
ATOM 881 C C . GLN A 1 112 ? 9.189 -12.695 -14.858 1.00 87.00 112 GLN A C 1
ATOM 883 O O . GLN A 1 112 ? 10.194 -12.027 -14.647 1.00 87.00 112 GLN A O 1
ATOM 888 N N . GLU A 1 113 ? 9.163 -14.015 -14.717 1.00 89.38 113 GLU A N 1
ATOM 889 C CA . GLU A 1 113 ? 10.263 -14.837 -14.236 1.00 89.38 113 GLU A CA 1
ATOM 890 C C . GLU A 1 113 ? 11.471 -14.722 -15.173 1.00 89.38 113 GLU A C 1
ATOM 892 O O . GLU A 1 113 ? 12.588 -14.477 -14.718 1.00 89.38 113 GLU A O 1
ATOM 897 N N . ALA A 1 114 ? 11.253 -14.816 -16.490 1.00 90.50 114 ALA A N 1
ATOM 898 C CA . ALA A 1 114 ? 12.327 -14.668 -17.467 1.00 90.50 114 ALA A CA 1
ATOM 899 C C . ALA A 1 114 ? 12.863 -13.227 -17.541 1.00 90.50 114 ALA A C 1
ATOM 901 O O . ALA A 1 114 ? 14.066 -13.032 -17.732 1.00 90.50 114 ALA A O 1
ATOM 902 N N . LEU A 1 115 ? 12.006 -12.210 -17.375 1.00 90.75 115 LEU A N 1
ATOM 903 C CA . LEU A 1 115 ? 12.463 -10.820 -17.300 1.00 90.75 115 LEU A CA 1
ATOM 904 C C . LEU A 1 115 ? 13.318 -10.587 -16.051 1.00 90.75 115 LEU A C 1
ATOM 906 O O . LEU A 1 115 ? 14.401 -10.014 -16.162 1.00 90.75 115 LEU A O 1
ATOM 910 N N . ASN A 1 116 ? 12.859 -11.053 -14.889 1.00 91.19 116 ASN A N 1
ATOM 911 C CA . ASN A 1 116 ? 13.575 -10.924 -13.623 1.00 91.19 116 ASN A CA 1
ATOM 912 C C . ASN A 1 116 ? 14.925 -11.644 -13.678 1.00 91.19 116 ASN A C 1
ATOM 914 O O . ASN A 1 116 ? 15.935 -11.053 -13.308 1.00 91.19 116 ASN A O 1
ATOM 918 N N . ALA A 1 117 ? 14.973 -12.866 -14.221 1.00 91.56 117 ALA A N 1
ATOM 919 C CA . ALA A 1 117 ? 16.225 -13.594 -14.424 1.00 91.56 117 ALA A CA 1
ATOM 920 C C . ALA A 1 117 ? 17.216 -12.781 -15.270 1.00 91.56 117 ALA A C 1
ATOM 922 O O . ALA A 1 117 ? 18.369 -12.601 -14.882 1.00 91.56 117 ALA A O 1
ATOM 923 N N . LYS A 1 118 ? 16.744 -12.199 -16.377 1.00 89.69 118 LYS A N 1
ATOM 924 C CA . LYS A 1 118 ? 17.580 -11.376 -17.253 1.00 89.69 118 LYS A CA 1
ATOM 925 C C . LYS A 1 118 ? 18.044 -10.080 -16.589 1.00 89.69 118 LYS A C 1
ATOM 927 O O . LYS A 1 118 ? 19.173 -9.652 -16.796 1.00 89.69 118 LYS A O 1
ATOM 932 N N . LEU A 1 119 ? 17.192 -9.434 -15.796 1.00 90.25 119 LEU A N 1
ATOM 933 C CA . LEU A 1 119 ? 17.577 -8.259 -15.013 1.00 90.25 119 LEU A CA 1
ATOM 934 C C . LEU A 1 119 ? 18.687 -8.608 -14.010 1.00 90.25 119 LEU A C 1
ATOM 936 O O . LEU A 1 119 ? 19.687 -7.896 -13.941 1.00 90.25 119 LEU A O 1
ATOM 940 N N . THR A 1 120 ? 18.558 -9.731 -13.306 1.00 91.12 120 THR A N 1
ATOM 941 C CA . THR A 1 120 ? 19.578 -10.235 -12.376 1.00 91.12 120 THR A CA 1
ATOM 942 C C . THR A 1 120 ? 20.894 -10.566 -13.085 1.00 91.12 120 THR A C 1
ATOM 944 O O . THR A 1 120 ? 21.951 -10.165 -12.612 1.00 91.12 120 THR A O 1
ATOM 947 N N . GLU A 1 121 ? 20.862 -11.193 -14.267 1.00 90.44 121 GLU A N 1
ATOM 948 C CA . GLU A 1 121 ? 22.069 -11.430 -15.087 1.00 90.44 121 GLU A CA 1
ATOM 949 C C . GLU A 1 121 ? 22.821 -10.135 -15.445 1.00 90.44 121 GLU A C 1
ATOM 951 O O . GLU A 1 121 ? 24.039 -10.146 -15.628 1.00 90.44 121 GLU A O 1
ATOM 956 N N . HIS A 1 122 ? 22.109 -9.008 -15.523 1.00 88.12 122 HIS A N 1
ATOM 957 C CA . HIS A 1 122 ? 22.667 -7.681 -15.788 1.00 88.12 122 HIS A CA 1
ATOM 958 C C . HIS A 1 122 ? 22.998 -6.870 -14.514 1.00 88.12 122 HIS A C 1
ATOM 960 O O . HIS A 1 122 ? 23.341 -5.686 -14.624 1.00 88.12 122 HIS A O 1
ATOM 966 N N . GLY A 1 123 ? 22.922 -7.482 -13.324 1.00 87.00 123 GLY A N 1
ATOM 967 C CA . GLY A 1 123 ? 23.216 -6.842 -12.034 1.00 87.00 123 GLY A CA 1
ATOM 968 C C . GLY A 1 123 ? 22.170 -5.806 -11.610 1.00 87.00 123 GLY A C 1
ATOM 969 O O . GLY A 1 123 ? 22.510 -4.760 -11.053 1.00 87.00 123 GLY A O 1
ATOM 970 N N . LEU A 1 124 ? 20.902 -6.038 -11.967 1.00 88.56 124 LEU A N 1
ATOM 971 C CA . LEU A 1 124 ? 19.771 -5.145 -11.697 1.00 88.56 124 LEU A CA 1
ATOM 972 C C . LEU A 1 124 ? 18.838 -5.695 -10.608 1.00 88.56 124 LEU A C 1
ATOM 974 O O . LEU A 1 124 ? 17.627 -5.481 -10.662 1.00 88.56 124 LEU A O 1
ATOM 978 N N . GLU A 1 125 ? 19.377 -6.367 -9.593 1.00 88.50 125 GLU A N 1
ATOM 979 C CA . GLU A 1 125 ? 18.604 -7.008 -8.518 1.00 88.50 125 GLU A CA 1
ATOM 980 C C . GLU A 1 125 ? 17.731 -5.997 -7.769 1.00 88.50 125 GLU A C 1
ATOM 982 O O . GLU A 1 125 ? 16.551 -6.236 -7.532 1.00 88.50 125 GLU A O 1
ATOM 987 N N . LYS A 1 126 ? 18.261 -4.796 -7.506 1.00 85.44 126 LYS A N 1
ATOM 988 C CA . LYS A 1 126 ? 17.490 -3.707 -6.881 1.00 85.44 126 LYS A CA 1
ATOM 989 C C . LYS A 1 126 ? 16.267 -3.302 -7.702 1.00 85.44 126 LYS A C 1
ATOM 991 O O . LYS A 1 126 ? 15.269 -2.862 -7.139 1.00 85.44 126 LYS A O 1
ATOM 996 N N . LEU A 1 127 ? 16.343 -3.395 -9.030 1.00 86.44 127 LEU A N 1
ATOM 997 C CA . LEU A 1 127 ? 15.209 -3.084 -9.897 1.00 86.44 127 LEU A CA 1
ATOM 998 C C . LEU A 1 127 ? 14.145 -4.182 -9.808 1.00 86.44 127 LEU A C 1
ATOM 1000 O O . LEU A 1 127 ? 12.960 -3.864 -9.723 1.00 86.44 127 LEU A O 1
ATOM 1004 N N . VAL A 1 128 ? 14.576 -5.447 -9.780 1.00 89.25 128 VAL A N 1
ATOM 1005 C CA . VAL A 1 128 ? 13.698 -6.609 -9.576 1.00 89.25 128 VAL A CA 1
ATOM 1006 C C . VAL A 1 128 ? 12.957 -6.483 -8.246 1.00 89.25 128 VAL A C 1
ATOM 1008 O O . VAL A 1 128 ? 11.728 -6.495 -8.239 1.00 89.25 128 VAL A O 1
ATOM 1011 N N . GLU A 1 129 ? 13.673 -6.224 -7.148 1.00 89.12 129 GLU A N 1
ATOM 1012 C CA . GLU A 1 129 ? 13.082 -5.998 -5.822 1.00 89.12 129 GLU A CA 1
ATOM 1013 C C . GLU A 1 129 ? 12.031 -4.874 -5.841 1.00 89.12 129 GLU A C 1
ATOM 1015 O O . GLU A 1 129 ? 10.968 -4.979 -5.225 1.00 89.12 129 GLU A O 1
ATOM 1020 N N . GLN A 1 130 ? 12.292 -3.781 -6.569 1.00 85.69 130 GLN A N 1
ATOM 1021 C CA . GLN A 1 130 ? 11.344 -2.672 -6.690 1.00 85.69 130 GLN A CA 1
ATOM 1022 C C . GLN A 1 130 ? 10.098 -3.032 -7.504 1.00 85.69 130 GLN A C 1
ATOM 1024 O O . GLN A 1 130 ? 9.001 -2.576 -7.164 1.00 85.69 130 GLN A O 1
ATOM 1029 N N . TYR A 1 131 ? 10.240 -3.821 -8.569 1.00 86.75 131 TYR A N 1
ATOM 1030 C CA . TYR A 1 131 ? 9.106 -4.319 -9.344 1.00 86.75 131 TYR A CA 1
ATOM 1031 C C . TYR A 1 131 ? 8.254 -5.293 -8.536 1.00 86.75 131 TYR A C 1
ATOM 1033 O O . TYR A 1 131 ? 7.036 -5.123 -8.477 1.00 86.75 131 TYR A O 1
ATOM 1041 N N . GLU A 1 132 ? 8.875 -6.239 -7.835 1.00 88.06 132 GLU A N 1
ATOM 1042 C CA . GLU A 1 132 ? 8.178 -7.176 -6.952 1.00 88.06 132 GLU A CA 1
ATOM 1043 C C . GLU A 1 132 ? 7.456 -6.445 -5.820 1.00 88.06 132 GLU A C 1
ATOM 1045 O O . GLU A 1 132 ? 6.270 -6.680 -5.589 1.00 88.06 132 GLU A O 1
ATOM 1050 N N . LYS A 1 133 ? 8.116 -5.469 -5.184 1.00 89.00 133 LYS A N 1
ATOM 1051 C CA . LYS A 1 133 ? 7.497 -4.622 -4.159 1.00 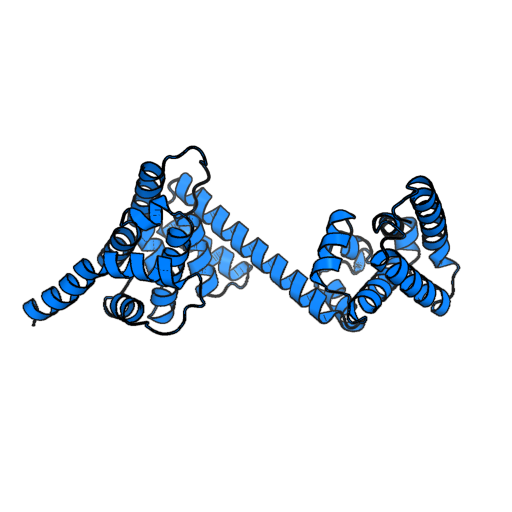89.00 133 LYS A CA 1
ATOM 1052 C C . LYS A 1 133 ? 6.289 -3.855 -4.696 1.00 89.00 133 LYS A C 1
ATOM 1054 O O . LYS A 1 133 ? 5.274 -3.766 -4.011 1.00 89.00 133 LYS A O 1
ATOM 1059 N N . LYS A 1 134 ? 6.375 -3.289 -5.906 1.00 86.62 134 LYS A N 1
ATOM 1060 C CA . LYS A 1 134 ? 5.249 -2.577 -6.535 1.00 86.62 134 LYS A CA 1
ATOM 1061 C C . LYS A 1 134 ? 4.102 -3.510 -6.885 1.00 86.62 134 LYS A C 1
ATOM 1063 O O . LYS A 1 134 ? 2.959 -3.151 -6.624 1.00 86.62 134 LYS A O 1
ATOM 1068 N N . LYS A 1 135 ? 4.402 -4.682 -7.447 1.00 87.38 135 LYS A N 1
ATOM 1069 C CA . LYS A 1 135 ? 3.399 -5.706 -7.750 1.00 87.38 135 LYS A CA 1
ATOM 1070 C C . LYS A 1 135 ? 2.673 -6.114 -6.473 1.00 87.38 135 LYS A C 1
ATOM 1072 O O . LYS A 1 135 ? 1.454 -6.017 -6.420 1.00 87.38 135 LYS A O 1
ATOM 1077 N N . LYS A 1 136 ? 3.428 -6.448 -5.422 1.00 89.69 136 LYS A N 1
ATOM 1078 C CA . LYS A 1 136 ? 2.873 -6.795 -4.113 1.00 89.69 136 LYS A CA 1
ATOM 1079 C C . LYS A 1 136 ? 2.005 -5.674 -3.549 1.00 89.69 136 LYS A C 1
ATOM 1081 O O . LYS A 1 136 ? 0.885 -5.924 -3.129 1.00 89.69 136 LYS A O 1
ATOM 1086 N N . GLN A 1 137 ? 2.476 -4.428 -3.603 1.00 92.62 137 GLN A N 1
ATOM 1087 C CA . GLN A 1 137 ? 1.687 -3.275 -3.172 1.00 92.62 137 GLN A CA 1
ATOM 1088 C C . GLN A 1 137 ? 0.380 -3.120 -3.965 1.00 92.62 137 GLN A C 1
ATOM 1090 O O . GLN A 1 137 ? -0.630 -2.756 -3.371 1.00 92.62 137 GLN A O 1
ATOM 1095 N N . GLY A 1 138 ? 0.396 -3.381 -5.276 1.00 93.44 138 GLY A N 1
ATOM 1096 C CA . GLY A 1 138 ? -0.802 -3.395 -6.117 1.00 93.44 138 GLY A CA 1
ATOM 1097 C C . GLY A 1 138 ? -1.807 -4.444 -5.650 1.00 93.44 138 GLY A C 1
ATOM 1098 O O . GLY A 1 138 ? -2.952 -4.104 -5.387 1.00 93.44 138 GLY A O 1
ATOM 1099 N N . THR A 1 139 ? -1.347 -5.673 -5.417 1.00 95.31 139 THR A N 1
ATOM 1100 C CA . THR A 1 139 ? -2.181 -6.764 -4.892 1.00 95.31 139 THR A CA 1
ATOM 1101 C C . THR A 1 139 ? -2.807 -6.433 -3.534 1.00 95.31 139 THR A C 1
ATOM 1103 O O . THR A 1 139 ? -3.983 -6.707 -3.320 1.00 95.31 139 THR A O 1
ATOM 1106 N N . LEU A 1 140 ? -2.061 -5.794 -2.624 1.00 97.06 140 LEU A N 1
ATOM 1107 C CA . LEU A 1 140 ? -2.608 -5.345 -1.335 1.00 97.06 140 LEU A CA 1
ATOM 1108 C C . LEU A 1 140 ? -3.713 -4.289 -1.516 1.00 97.06 140 LEU A C 1
ATOM 1110 O O . LEU A 1 140 ? -4.731 -4.328 -0.830 1.00 97.06 140 LEU A O 1
ATOM 1114 N N . VAL A 1 141 ? -3.525 -3.348 -2.448 1.00 96.62 141 VAL A N 1
ATOM 1115 C CA . VAL A 1 141 ? -4.526 -2.310 -2.753 1.00 96.62 141 VAL A CA 1
ATOM 1116 C C . VAL A 1 141 ? -5.785 -2.925 -3.362 1.00 96.62 141 VAL A C 1
ATOM 1118 O O . VAL A 1 141 ? -6.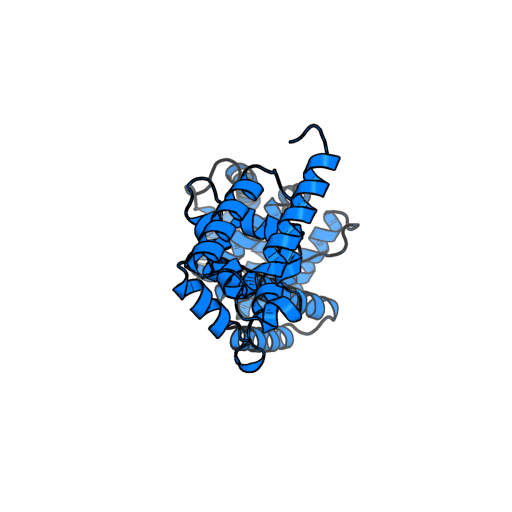880 -2.594 -2.918 1.00 96.62 141 VAL A O 1
ATOM 1121 N N . GLU A 1 142 ? -5.633 -3.845 -4.316 1.00 96.94 142 GLU A N 1
ATOM 1122 C CA . GLU A 1 142 ? -6.748 -4.560 -4.951 1.00 96.94 142 GLU A CA 1
ATOM 1123 C C . GLU A 1 142 ? -7.542 -5.393 -3.934 1.00 96.94 142 GLU A C 1
ATOM 1125 O O . GLU A 1 142 ? -8.773 -5.390 -3.955 1.00 96.94 142 GLU A O 1
ATOM 1130 N N . LEU A 1 143 ? -6.861 -6.062 -2.995 1.00 98.06 143 LEU A N 1
ATOM 1131 C CA . LEU A 1 143 ? -7.532 -6.808 -1.931 1.00 98.06 143 LEU A CA 1
ATOM 1132 C C . LEU A 1 143 ? -8.332 -5.876 -1.011 1.00 98.06 143 LEU A C 1
ATOM 1134 O O . LEU A 1 143 ? -9.502 -6.146 -0.742 1.00 98.06 143 LEU A O 1
ATOM 1138 N N . ALA A 1 144 ? -7.737 -4.768 -0.557 1.00 98.12 144 ALA A N 1
ATOM 1139 C CA . ALA A 1 144 ? -8.430 -3.781 0.273 1.00 98.12 144 ALA A CA 1
ATOM 1140 C C . ALA A 1 144 ? -9.638 -3.153 -0.453 1.00 98.12 144 ALA A C 1
ATOM 1142 O O . ALA A 1 144 ? -10.684 -2.925 0.157 1.00 98.12 144 ALA A O 1
ATOM 1143 N N . GLU A 1 145 ? -9.518 -2.913 -1.762 1.00 97.88 145 GLU A N 1
ATOM 1144 C CA . GLU A 1 145 ? -10.621 -2.478 -2.625 1.00 97.88 145 GLU A CA 1
ATOM 1145 C C . GLU A 1 145 ? -11.742 -3.509 -2.685 1.00 97.88 145 GLU A C 1
ATOM 1147 O O . GLU A 1 145 ? -12.891 -3.174 -2.401 1.00 97.88 145 GLU A O 1
ATOM 1152 N N . GLY A 1 146 ? -11.416 -4.776 -2.931 1.00 98.06 146 GLY A N 1
ATOM 1153 C CA . GLY A 1 146 ? -12.417 -5.837 -2.959 1.00 98.06 146 GLY A CA 1
ATOM 1154 C C . GLY A 1 146 ? -13.094 -6.086 -1.603 1.00 98.06 146 GLY A C 1
ATOM 1155 O O . GLY A 1 146 ? -14.263 -6.485 -1.581 1.00 98.06 146 GLY A O 1
ATOM 1156 N N . VAL A 1 147 ? -12.418 -5.825 -0.474 1.00 98.44 147 VAL A N 1
ATOM 1157 C CA . VAL A 1 147 ? -13.058 -5.804 0.858 1.00 98.44 147 VAL A CA 1
ATOM 1158 C C . VAL A 1 147 ? -14.053 -4.646 0.948 1.00 98.44 147 VAL A C 1
ATOM 1160 O O . VAL A 1 147 ? -15.195 -4.856 1.357 1.00 98.44 147 VAL A O 1
ATOM 1163 N N . LYS A 1 148 ? -13.654 -3.434 0.540 1.00 97.69 148 LYS A N 1
ATOM 1164 C CA . LYS A 1 148 ? -14.520 -2.247 0.580 1.00 97.69 148 LYS A CA 1
ATOM 1165 C C . LYS A 1 148 ? -15.780 -2.414 -0.273 1.00 97.69 148 LYS A C 1
ATOM 1167 O O . LYS A 1 148 ? -16.869 -2.104 0.205 1.00 97.69 148 LYS A O 1
ATOM 1172 N N . GLU A 1 149 ? -15.646 -2.932 -1.490 1.00 98.00 149 GLU A N 1
ATOM 1173 C CA . GLU A 1 149 ? -16.779 -3.205 -2.386 1.00 98.00 149 GLU A CA 1
ATOM 1174 C C . GLU A 1 149 ? -17.797 -4.145 -1.727 1.00 98.00 149 GLU A C 1
ATOM 1176 O O . GLU A 1 149 ? -18.989 -3.854 -1.679 1.00 98.00 149 GLU A O 1
ATOM 1181 N N . ARG A 1 150 ? -17.323 -5.233 -1.108 1.00 98.25 150 ARG A N 1
ATOM 1182 C CA . ARG A 1 150 ? -18.188 -6.181 -0.384 1.00 98.25 150 ARG A CA 1
ATOM 1183 C C . ARG A 1 150 ? -18.866 -5.555 0.829 1.00 98.25 150 ARG A C 1
ATOM 1185 O O . ARG A 1 150 ? -20.009 -5.897 1.133 1.00 98.25 150 ARG A O 1
ATOM 1192 N N . ILE A 1 151 ? -18.180 -4.644 1.518 1.00 97.12 151 ILE A N 1
ATOM 1193 C CA . ILE A 1 151 ? -18.754 -3.886 2.632 1.00 97.12 151 ILE A CA 1
ATOM 1194 C C . ILE A 1 151 ? -19.901 -2.989 2.151 1.00 97.12 151 ILE A C 1
ATOM 1196 O O . ILE A 1 151 ? -20.945 -2.938 2.809 1.00 97.12 151 ILE A O 1
ATOM 1200 N N . ASP A 1 152 ? -19.733 -2.320 1.008 1.00 95.81 152 ASP A N 1
ATOM 1201 C CA . ASP A 1 152 ? -20.761 -1.467 0.397 1.00 95.81 152 ASP A CA 1
ATOM 1202 C C . ASP A 1 152 ? -21.968 -2.267 -0.092 1.00 95.81 152 ASP A C 1
ATOM 1204 O O . ASP A 1 152 ? -23.115 -1.852 0.112 1.00 95.81 152 ASP A O 1
ATOM 1208 N N . ASP A 1 153 ? -21.708 -3.452 -0.642 1.00 97.19 153 ASP A N 1
ATOM 1209 C CA . ASP A 1 153 ? -22.720 -4.434 -1.031 1.00 97.19 153 ASP A CA 1
ATOM 1210 C C . ASP A 1 153 ? -23.378 -5.129 0.175 1.00 97.19 153 ASP A C 1
ATOM 1212 O O . ASP A 1 153 ? -24.325 -5.901 0.014 1.00 97.19 153 ASP A O 1
ATOM 1216 N N . LYS A 1 154 ? -22.932 -4.812 1.401 1.00 96.56 154 LYS A N 1
ATOM 1217 C CA . LYS A 1 154 ? -23.449 -5.342 2.675 1.00 96.56 154 LYS A CA 1
ATOM 1218 C C . LYS A 1 154 ? -23.362 -6.865 2.767 1.00 96.56 154 LYS A C 1
ATOM 1220 O O . LYS A 1 154 ? -24.240 -7.508 3.349 1.00 96.56 154 LYS A O 1
ATOM 1225 N N . ILE A 1 155 ? -22.307 -7.432 2.194 1.00 98.19 155 ILE A N 1
ATOM 1226 C CA . ILE A 1 155 ? -22.018 -8.861 2.269 1.00 98.19 155 ILE A CA 1
ATOM 1227 C C . ILE A 1 155 ? -21.705 -9.242 3.730 1.00 98.19 155 ILE A C 1
ATOM 1229 O O . ILE A 1 155 ? -20.993 -8.500 4.409 1.00 98.19 155 ILE A O 1
ATOM 1233 N N . PRO A 1 156 ? -22.211 -10.374 4.255 1.00 98.06 156 PRO A N 1
ATOM 1234 C CA . PRO A 1 156 ? -21.945 -10.785 5.633 1.00 98.06 156 PRO A CA 1
ATOM 1235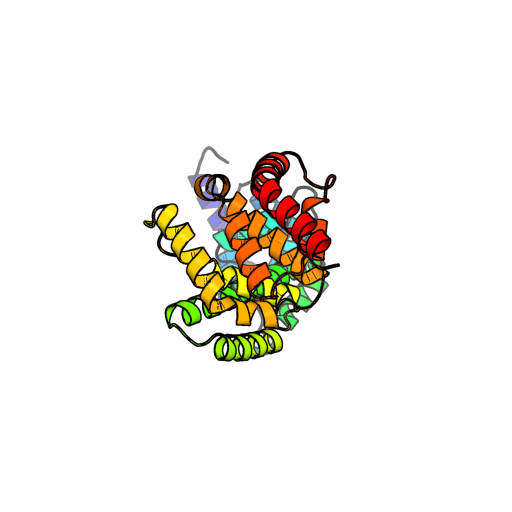 C C . PRO A 1 156 ? -20.442 -10.970 5.937 1.00 98.06 156 PRO A C 1
ATOM 1237 O O . PRO A 1 156 ? -19.724 -11.515 5.096 1.00 98.06 156 PRO A O 1
ATOM 1240 N N . PRO A 1 157 ? -19.957 -10.625 7.152 1.00 97.56 157 PRO A N 1
ATOM 1241 C CA . PRO A 1 157 ? -18.538 -10.735 7.519 1.00 97.56 157 PRO A CA 1
ATOM 1242 C C . PRO A 1 157 ? -17.910 -12.109 7.244 1.00 97.56 157 PRO A C 1
ATOM 1244 O O . PRO A 1 157 ? -16.797 -12.178 6.732 1.00 97.56 157 PRO A O 1
ATOM 1247 N N . ALA A 1 158 ? -18.640 -13.198 7.507 1.00 97.38 158 ALA A N 1
ATOM 1248 C CA . ALA A 1 158 ? -18.163 -14.563 7.273 1.00 97.38 158 ALA A CA 1
ATOM 1249 C C . ALA A 1 158 ? -17.909 -14.866 5.783 1.00 97.38 158 ALA A C 1
ATOM 1251 O O . ALA A 1 158 ? -16.946 -15.549 5.444 1.00 97.38 158 ALA A O 1
ATOM 1252 N N . GLU A 1 159 ? -18.738 -14.339 4.878 1.00 98.06 159 GLU A N 1
ATOM 1253 C CA . GLU A 1 159 ? -18.543 -14.507 3.431 1.00 98.06 159 GLU A CA 1
ATOM 1254 C C . GLU A 1 159 ? -17.357 -13.676 2.929 1.00 98.06 159 GLU A C 1
ATOM 1256 O O . GLU A 1 159 ? -16.582 -14.142 2.090 1.00 98.06 159 GLU A O 1
ATOM 1261 N N . ILE A 1 160 ? -17.171 -12.470 3.480 1.00 98.50 160 ILE A N 1
ATOM 1262 C CA . ILE A 1 160 ? -15.983 -11.655 3.199 1.00 98.50 160 ILE A CA 1
ATOM 1263 C C . ILE A 1 160 ? -14.726 -12.386 3.677 1.00 98.50 160 ILE A C 1
ATOM 1265 O O . ILE A 1 160 ? -13.761 -12.450 2.920 1.00 98.50 160 ILE A O 1
ATOM 1269 N N . HIS A 1 161 ? -14.748 -12.990 4.871 1.00 98.12 161 HIS A N 1
ATOM 1270 C CA . HIS A 1 161 ? -13.618 -13.750 5.411 1.00 98.12 161 HIS A CA 1
ATOM 1271 C C . HIS A 1 161 ? -13.195 -14.884 4.465 1.00 98.12 161 HIS A C 1
ATOM 1273 O O . HIS A 1 161 ? -12.036 -14.948 4.058 1.00 98.12 161 HIS A O 1
ATOM 1279 N N . GLN A 1 162 ? -14.144 -15.717 4.023 1.00 97.88 162 GLN A N 1
ATOM 1280 C CA . GLN A 1 162 ? -13.861 -16.809 3.082 1.00 97.88 162 GLN A CA 1
ATOM 1281 C C . GLN A 1 162 ? -13.267 -16.307 1.762 1.00 97.88 162 GLN A C 1
ATOM 1283 O O . GLN A 1 162 ? -12.337 -16.905 1.218 1.00 97.88 162 GLN A O 1
ATOM 1288 N N . TRP A 1 163 ? -13.774 -15.185 1.246 1.00 98.38 163 TRP A N 1
ATOM 1289 C CA . TRP A 1 163 ? -13.216 -14.585 0.041 1.00 98.38 163 TRP A CA 1
ATOM 1290 C C . TRP A 1 163 ? -11.791 -14.055 0.259 1.00 98.38 163 TRP A C 1
ATOM 1292 O O . TRP A 1 163 ? -10.926 -14.296 -0.586 1.00 98.38 163 TRP A O 1
ATOM 1302 N N . VAL A 1 164 ? -11.534 -13.377 1.383 1.00 98.06 164 VAL A N 1
ATOM 1303 C CA . VAL A 1 164 ? -10.208 -12.851 1.741 1.00 98.06 164 VAL A CA 1
ATOM 1304 C C . VAL A 1 164 ? -9.182 -13.980 1.840 1.00 98.06 164 VAL A C 1
ATOM 1306 O O . VAL A 1 164 ? -8.112 -13.849 1.250 1.00 98.06 164 VAL A O 1
ATOM 1309 N N . LEU A 1 165 ? -9.514 -15.104 2.488 1.00 96.56 165 LEU A N 1
ATOM 1310 C CA . LEU A 1 165 ? -8.626 -16.272 2.565 1.00 96.56 165 LEU A CA 1
ATOM 1311 C C . LEU A 1 165 ? -8.278 -16.818 1.174 1.00 96.56 165 LEU A C 1
ATOM 1313 O O . LEU A 1 165 ? -7.108 -17.051 0.876 1.00 96.56 165 LEU A O 1
ATOM 1317 N N . GLY A 1 166 ? -9.273 -16.936 0.290 1.00 97.06 166 GLY A N 1
ATOM 1318 C CA . GLY A 1 166 ? -9.043 -17.375 -1.087 1.00 97.06 166 GLY A CA 1
ATOM 1319 C C . GLY A 1 166 ? -8.123 -16.433 -1.875 1.00 97.06 166 GLY A C 1
ATOM 1320 O O . GLY A 1 166 ? -7.260 -16.891 -2.622 1.00 97.06 166 GLY A O 1
ATOM 1321 N N . GLN A 1 167 ? -8.260 -15.112 -1.705 1.00 96.62 167 GLN A N 1
ATOM 1322 C CA . GLN A 1 167 ? -7.355 -14.148 -2.347 1.00 96.62 167 GLN A CA 1
ATOM 1323 C C . GLN A 1 167 ? -5.950 -14.160 -1.738 1.00 96.62 167 GLN A C 1
ATOM 1325 O O . GLN A 1 167 ? -4.964 -14.031 -2.471 1.00 96.62 167 GLN A O 1
ATOM 1330 N N . ALA A 1 168 ? -5.856 -14.315 -0.417 1.00 95.25 168 ALA A N 1
ATOM 1331 C CA . ALA A 1 168 ? -4.597 -14.376 0.311 1.00 95.25 168 ALA A CA 1
ATOM 1332 C C . ALA A 1 168 ? -3.763 -15.590 -0.114 1.00 95.25 168 ALA A C 1
ATOM 1334 O O . ALA A 1 168 ? -2.566 -15.440 -0.352 1.00 95.25 168 ALA A O 1
ATOM 1335 N N . GLU A 1 169 ? -4.396 -16.753 -0.301 1.00 95.31 169 GLU A N 1
ATOM 1336 C CA . GLU A 1 169 ? -3.736 -17.972 -0.776 1.00 95.31 169 GLU A CA 1
ATOM 1337 C C . GLU A 1 169 ? -3.184 -17.796 -2.200 1.00 95.31 169 GLU A C 1
ATOM 1339 O O . GLU A 1 169 ? -1.991 -18.001 -2.438 1.00 95.31 169 GLU A O 1
ATOM 1344 N N . VAL A 1 170 ? -4.017 -17.322 -3.136 1.00 93.88 170 VAL A N 1
ATOM 1345 C CA . VAL A 1 170 ? -3.616 -17.083 -4.538 1.00 93.88 170 VAL A CA 1
ATOM 1346 C C . VAL A 1 170 ? -2.463 -16.082 -4.636 1.00 93.88 170 VAL A C 1
ATOM 1348 O O . VAL A 1 170 ? -1.583 -16.214 -5.487 1.00 93.88 170 VAL A O 1
ATOM 1351 N N . SER A 1 171 ? -2.457 -15.087 -3.753 1.00 91.94 171 SER A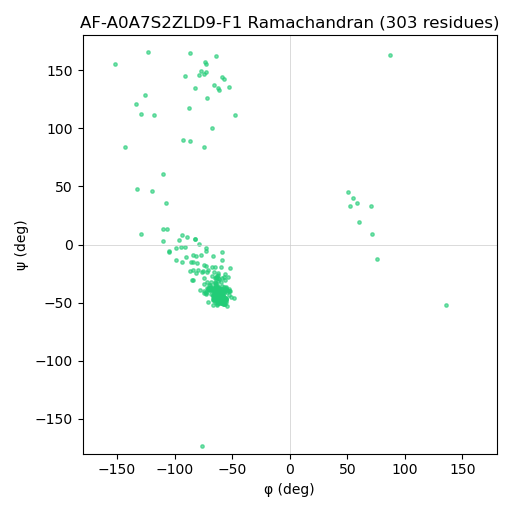 N 1
ATOM 1352 C CA . SER A 1 171 ? -1.478 -14.001 -3.748 1.00 91.94 171 SER A CA 1
ATOM 1353 C C . SER A 1 171 ? -0.288 -14.242 -2.815 1.00 91.94 171 SER A C 1
ATOM 1355 O O . SER A 1 171 ? 0.620 -13.410 -2.769 1.00 91.94 171 SER A O 1
ATOM 1357 N N . SER A 1 172 ? -0.274 -15.362 -2.080 1.00 93.62 172 SER A N 1
ATOM 1358 C CA . SER A 1 172 ? 0.736 -15.689 -1.062 1.00 93.62 172 SER A CA 1
ATOM 1359 C C . SER A 1 172 ? 0.956 -14.557 -0.043 1.00 93.62 172 SER A C 1
ATOM 1361 O O . SER A 1 172 ? 2.095 -14.185 0.262 1.00 93.62 172 SER A O 1
ATOM 1363 N N . LEU A 1 173 ? -0.138 -13.970 0.451 1.00 94.88 173 LEU A N 1
ATOM 1364 C CA . LEU A 1 173 ? -0.095 -12.938 1.491 1.00 94.88 173 LEU A CA 1
ATOM 1365 C C . LEU A 1 173 ? 0.116 -13.572 2.865 1.00 94.88 173 LEU A C 1
ATOM 1367 O O . LEU A 1 173 ? -0.381 -14.661 3.134 1.00 94.88 173 LEU A O 1
ATOM 1371 N N . ASN A 1 174 ? 0.845 -12.877 3.737 1.00 95.12 174 ASN A N 1
ATOM 1372 C CA . ASN A 1 174 ? 0.943 -13.269 5.146 1.00 95.12 174 ASN A CA 1
ATOM 1373 C C . ASN A 1 174 ? -0.202 -12.672 5.979 1.00 95.12 174 ASN A C 1
ATOM 1375 O O . ASN A 1 174 ? -0.847 -11.711 5.561 1.00 95.12 174 ASN A O 1
ATOM 1379 N N . ASP A 1 175 ? -0.404 -13.196 7.187 1.00 95.62 175 ASP A N 1
ATOM 1380 C CA . ASP A 1 175 ? -1.514 -12.805 8.068 1.00 95.62 175 ASP A CA 1
ATOM 1381 C C . ASP A 1 175 ? -1.526 -11.297 8.349 1.00 95.62 175 ASP A C 1
ATOM 1383 O O . ASP A 1 175 ? -2.567 -10.645 8.289 1.00 95.62 175 ASP A O 1
ATOM 1387 N N . LYS A 1 176 ? -0.345 -10.699 8.551 1.00 96.00 176 LYS A N 1
ATOM 1388 C CA . LYS A 1 176 ? -0.194 -9.252 8.749 1.00 96.00 176 LYS A CA 1
ATOM 1389 C C . LYS A 1 176 ? -0.689 -8.445 7.546 1.00 96.00 176 LYS A C 1
ATOM 1391 O O . LYS A 1 176 ? -1.365 -7.432 7.707 1.00 96.00 176 LYS A O 1
ATOM 1396 N N . GLU A 1 177 ? -0.344 -8.872 6.337 1.00 96.88 177 GLU A N 1
ATOM 1397 C CA . GLU A 1 177 ? -0.802 -8.252 5.092 1.00 96.88 177 GLU A CA 1
ATOM 1398 C C . GLU A 1 177 ? -2.314 -8.383 4.917 1.00 96.88 177 GLU A C 1
ATOM 1400 O O . GLU A 1 177 ? -2.965 -7.421 4.507 1.00 96.88 177 GLU A O 1
ATOM 1405 N N . VAL A 1 178 ? -2.878 -9.534 5.285 1.00 98.00 178 VAL A N 1
ATOM 1406 C CA . VAL A 1 178 ? -4.324 -9.771 5.272 1.00 98.00 178 VAL A CA 1
ATOM 1407 C C . VAL A 1 178 ? -5.039 -8.835 6.246 1.00 98.00 178 VAL A C 1
ATOM 1409 O O . VAL A 1 178 ? -5.928 -8.093 5.824 1.00 98.00 178 VAL A O 1
ATOM 1412 N N . LEU A 1 179 ? -4.599 -8.780 7.508 1.00 98.25 179 LEU A N 1
ATOM 1413 C CA . LEU A 1 179 ? -5.124 -7.865 8.527 1.00 98.25 179 LEU A CA 1
ATOM 1414 C C . LEU A 1 179 ? -5.101 -6.408 8.045 1.00 98.25 179 LEU A C 1
ATOM 1416 O O . LEU A 1 179 ? -6.072 -5.667 8.212 1.00 98.25 179 LEU A O 1
ATOM 1420 N N . HIS A 1 180 ? -4.003 -5.993 7.408 1.00 97.69 180 HIS A N 1
ATOM 1421 C CA . HIS A 1 180 ? -3.860 -4.645 6.856 1.00 97.69 180 HIS A CA 1
ATOM 1422 C C . HIS A 1 180 ? -4.897 -4.348 5.783 1.00 97.69 180 HIS A C 1
ATOM 1424 O O . HIS A 1 180 ? -5.519 -3.289 5.837 1.00 97.69 180 HIS A O 1
ATOM 1430 N N . CYS A 1 181 ? -5.087 -5.267 4.837 1.00 98.31 181 CYS A N 1
ATOM 1431 C CA . CYS A 1 181 ? -6.040 -5.090 3.745 1.00 98.31 181 CYS A CA 1
ATOM 1432 C C . CYS A 1 181 ? -7.484 -5.079 4.251 1.00 98.31 181 CYS A C 1
ATOM 1434 O O . CYS A 1 181 ? -8.284 -4.265 3.793 1.00 98.31 181 CYS A O 1
ATOM 1436 N N . VAL A 1 182 ? -7.810 -5.939 5.221 1.00 98.44 182 VAL A N 1
ATOM 1437 C CA . VAL A 1 182 ? -9.132 -5.972 5.860 1.00 98.44 182 VAL A CA 1
ATOM 1438 C C . VAL A 1 182 ? -9.423 -4.648 6.561 1.00 98.44 182 VAL A C 1
ATOM 1440 O O . VAL A 1 182 ? -10.460 -4.036 6.302 1.00 98.44 182 VAL A O 1
ATOM 1443 N N . TRP A 1 183 ? -8.498 -4.160 7.394 1.00 98.38 183 TRP A N 1
ATOM 1444 C CA . TRP A 1 183 ? -8.644 -2.853 8.036 1.00 98.38 183 TRP A CA 1
ATOM 1445 C C . TRP A 1 183 ? -8.775 -1.722 7.009 1.00 98.38 183 TRP A C 1
ATOM 1447 O O . TRP A 1 183 ? -9.666 -0.882 7.139 1.00 98.38 183 TRP A O 1
ATOM 1457 N N . ASP A 1 184 ? -7.920 -1.701 5.982 1.00 97.75 184 ASP A N 1
ATOM 1458 C CA . ASP A 1 184 ? -7.964 -0.677 4.936 1.00 97.75 184 ASP A CA 1
ATOM 1459 C C . ASP A 1 184 ? -9.308 -0.678 4.207 1.00 97.75 184 ASP A C 1
ATOM 1461 O O . ASP A 1 184 ? -9.877 0.389 3.993 1.00 97.75 184 ASP A O 1
ATOM 1465 N N . GLY A 1 185 ? -9.862 -1.852 3.902 1.00 98.06 185 GLY A N 1
ATOM 1466 C CA . GLY A 1 185 ? -11.200 -1.979 3.330 1.00 98.06 185 GLY A CA 1
ATOM 1467 C C . GLY A 1 185 ? -12.304 -1.467 4.261 1.00 98.06 185 GLY A C 1
ATOM 1468 O O . GLY A 1 185 ? -13.183 -0.735 3.817 1.00 98.06 185 GLY A O 1
ATOM 1469 N N . ILE A 1 186 ? -12.247 -1.779 5.561 1.00 98.12 186 ILE A N 1
ATOM 1470 C CA . ILE A 1 186 ? -13.227 -1.315 6.565 1.00 98.12 186 ILE A CA 1
ATOM 1471 C C . ILE A 1 186 ? -13.193 0.209 6.736 1.00 98.12 186 ILE A C 1
ATOM 1473 O O . ILE A 1 186 ? -14.246 0.849 6.853 1.00 98.12 186 ILE A O 1
ATOM 1477 N N . ALA A 1 187 ? -11.992 0.785 6.769 1.00 96.62 187 ALA A N 1
ATOM 1478 C CA . ALA A 1 187 ? -11.768 2.197 7.056 1.00 96.62 187 ALA A CA 1
ATOM 1479 C C . ALA A 1 187 ? -11.876 3.108 5.821 1.00 96.62 187 ALA A C 1
ATOM 1481 O O . ALA A 1 187 ? -11.981 4.329 5.973 1.00 96.62 187 ALA A O 1
ATOM 1482 N N . LYS A 1 188 ? -11.844 2.547 4.604 1.00 94.00 188 LYS A N 1
ATOM 1483 C CA . LYS A 1 188 ? -11.880 3.320 3.357 1.00 94.00 188 LYS A CA 1
ATOM 1484 C C . LYS A 1 188 ? -13.185 4.112 3.228 1.00 94.00 188 LYS A C 1
ATOM 1486 O O . LYS A 1 188 ? -14.281 3.595 3.423 1.00 94.00 188 LYS A O 1
ATOM 1491 N N . ASP A 1 189 ? -13.057 5.375 2.834 1.00 89.50 189 ASP A N 1
ATOM 1492 C CA . ASP A 1 189 ? -14.164 6.263 2.477 1.00 89.50 189 ASP A CA 1
ATOM 1493 C C . ASP A 1 189 ? -13.816 6.983 1.173 1.00 89.50 189 ASP A C 1
ATOM 1495 O O . ASP A 1 189 ? -12.797 7.668 1.080 1.00 89.50 189 ASP A O 1
ATOM 1499 N N . GLU A 1 190 ? -14.651 6.799 0.154 1.00 83.50 190 GLU A N 1
ATOM 1500 C CA . GLU A 1 190 ? -14.442 7.364 -1.185 1.00 83.50 190 GLU A CA 1
ATOM 1501 C C . GLU A 1 190 ? -15.151 8.710 -1.366 1.00 83.50 190 GLU A C 1
ATOM 1503 O O . GLU A 1 190 ? -14.846 9.466 -2.291 1.00 83.50 190 GLU A O 1
ATOM 1508 N N . ASP A 1 191 ? -16.080 9.048 -0.467 1.00 87.12 191 ASP A N 1
ATOM 1509 C CA . ASP A 1 191 ? -16.835 10.288 -0.557 1.00 87.12 191 ASP A CA 1
ATOM 151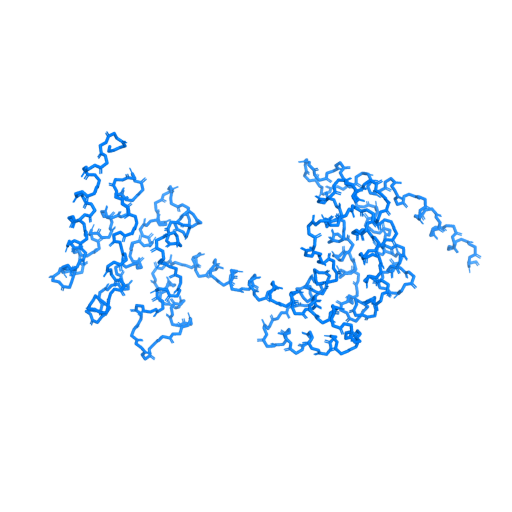0 C C . ASP A 1 191 ? -16.080 11.430 0.129 1.00 87.12 191 ASP A C 1
ATOM 1512 O O . ASP A 1 191 ? -16.270 11.760 1.304 1.00 87.12 191 ASP A O 1
ATOM 1516 N N . ALA A 1 192 ? -15.240 12.092 -0.665 1.00 82.88 192 ALA A N 1
ATOM 1517 C CA . ALA A 1 192 ? -14.493 13.273 -0.250 1.00 82.88 192 ALA A CA 1
ATOM 1518 C C . ALA A 1 192 ? -15.386 14.445 0.217 1.00 82.88 192 ALA A C 1
ATOM 1520 O O . ALA A 1 192 ? -14.868 15.388 0.818 1.00 82.88 192 ALA A O 1
ATOM 1521 N N . SER A 1 193 ? -16.703 14.410 -0.036 1.00 88.75 193 SER A N 1
ATOM 1522 C CA . SER A 1 193 ? -17.646 15.435 0.422 1.00 88.75 193 SER A CA 1
ATOM 1523 C C . SER A 1 193 ? -18.152 15.220 1.855 1.00 88.75 193 SER A C 1
ATOM 1525 O O . SER A 1 193 ? -18.683 16.164 2.454 1.00 88.75 193 SER A O 1
ATOM 1527 N N . ARG A 1 194 ? -17.959 14.025 2.444 1.00 89.94 194 ARG A N 1
ATOM 1528 C CA . ARG A 1 194 ? -18.387 13.743 3.824 1.00 89.94 194 ARG A CA 1
ATOM 1529 C C . ARG A 1 194 ? -17.680 14.656 4.816 1.00 89.94 194 ARG A C 1
ATOM 1531 O O . ARG A 1 194 ? -16.456 14.788 4.835 1.00 89.94 194 ARG A O 1
ATOM 1538 N N . LYS A 1 195 ? -18.463 15.236 5.724 1.00 91.31 195 LYS A N 1
ATOM 1539 C CA . LYS A 1 195 ? -17.946 16.007 6.864 1.00 91.31 195 LYS A CA 1
ATOM 1540 C C . LYS A 1 195 ? -17.334 15.063 7.903 1.00 91.31 195 LYS A C 1
ATOM 1542 O O . LYS A 1 195 ? -17.776 13.921 8.020 1.00 91.31 195 LYS A O 1
ATOM 1547 N N . ALA A 1 196 ? -16.398 15.532 8.730 1.00 89.44 196 ALA A N 1
ATOM 1548 C CA . ALA A 1 196 ? -15.684 14.659 9.672 1.00 89.44 196 ALA A CA 1
ATOM 1549 C C . ALA A 1 196 ? -16.591 13.859 10.622 1.00 89.44 196 ALA A C 1
ATOM 1551 O O . ALA A 1 196 ? -16.340 12.682 10.861 1.00 89.44 196 ALA A O 1
ATOM 1552 N N . HIS A 1 197 ? -17.695 14.437 11.109 1.00 90.00 197 HIS A N 1
ATOM 1553 C CA . HIS A 1 197 ? -18.652 13.691 11.937 1.00 90.00 197 HIS A CA 1
ATOM 1554 C C . HIS A 1 197 ? -19.326 12.533 11.177 1.00 90.00 197 HIS A C 1
ATOM 1556 O O . HIS A 1 197 ? -19.596 11.494 11.776 1.00 90.00 197 HIS A O 1
ATOM 1562 N N . GLN A 1 198 ? -19.567 12.684 9.869 1.00 93.69 198 GLN A N 1
ATOM 1563 C CA . GLN A 1 198 ? -20.112 11.623 9.016 1.00 93.69 198 GLN A CA 1
ATOM 1564 C C . GLN A 1 198 ? -19.063 10.543 8.757 1.00 93.69 198 GLN A C 1
ATOM 1566 O O . GLN A 1 198 ? -19.394 9.365 8.844 1.00 93.69 198 GLN A O 1
ATOM 1571 N N . LYS A 1 199 ? -17.803 10.932 8.513 1.00 93.31 199 LYS A N 1
ATOM 1572 C CA . LYS A 1 199 ? -16.680 9.989 8.381 1.00 93.31 199 LYS A CA 1
ATOM 1573 C C . LYS A 1 199 ? -16.500 9.154 9.646 1.00 93.31 199 LYS A C 1
ATOM 1575 O O . LYS A 1 199 ? -16.437 7.933 9.579 1.00 93.31 199 LYS A O 1
ATOM 1580 N N . ARG A 1 200 ? -16.505 9.807 10.814 1.00 94.25 200 ARG A N 1
ATOM 1581 C CA . ARG A 1 200 ? -16.447 9.142 12.123 1.00 94.25 200 ARG A CA 1
ATOM 1582 C C . ARG A 1 200 ? -17.613 8.172 12.315 1.00 94.25 200 ARG A C 1
ATOM 1584 O O . ARG A 1 200 ? -17.399 7.044 12.745 1.00 94.25 200 ARG A O 1
ATOM 1591 N N . ALA A 1 201 ? -18.841 8.606 12.023 1.00 95.38 201 ALA A N 1
ATOM 1592 C CA . ALA A 1 201 ? -20.021 7.757 12.167 1.00 95.38 201 ALA A CA 1
ATOM 1593 C C . ALA A 1 201 ? -19.959 6.528 11.247 1.00 95.38 201 ALA A C 1
ATOM 1595 O O . ALA A 1 201 ? -20.266 5.426 11.695 1.00 95.38 201 ALA A O 1
ATOM 1596 N N . LEU A 1 202 ? -19.518 6.709 9.997 1.00 95.50 202 LEU A N 1
ATOM 1597 C CA . LEU A 1 202 ? -19.324 5.618 9.045 1.00 95.50 202 LEU A CA 1
ATOM 1598 C C . LEU A 1 202 ? -18.265 4.629 9.537 1.00 95.50 202 LEU A C 1
ATOM 1600 O O . LEU A 1 202 ? -18.550 3.440 9.605 1.00 95.50 202 LEU A O 1
ATOM 1604 N N . LEU A 1 203 ? -17.086 5.114 9.939 1.00 96.94 203 LEU A N 1
ATOM 1605 C CA . LEU A 1 203 ? -16.002 4.266 10.435 1.00 96.94 203 LEU A CA 1
ATOM 1606 C C . LEU A 1 203 ? -16.453 3.410 11.625 1.00 96.94 203 LEU A C 1
ATOM 1608 O O . LEU A 1 203 ? -16.296 2.195 11.601 1.00 96.94 203 LEU A O 1
ATOM 1612 N N . LEU A 1 204 ? -17.051 4.026 12.650 1.00 97.69 204 LEU A N 1
ATOM 1613 C CA . LEU A 1 204 ? -17.513 3.297 13.836 1.00 97.69 204 LEU A CA 1
ATOM 1614 C C . LEU A 1 204 ? -18.649 2.319 13.505 1.00 97.69 204 LEU A C 1
ATOM 1616 O O . LEU A 1 204 ? -18.711 1.237 14.086 1.00 97.69 204 LEU A O 1
ATOM 1620 N N . SER A 1 205 ? -19.525 2.670 12.558 1.00 97.62 205 SER A N 1
ATOM 1621 C CA . SER A 1 205 ? -20.553 1.754 12.058 1.00 97.62 205 SER A CA 1
ATOM 1622 C C . SER A 1 205 ? -19.929 0.544 11.364 1.00 97.62 205 SER A C 1
ATOM 1624 O O . SER A 1 205 ? -20.315 -0.582 11.665 1.00 97.62 205 SER A O 1
ATOM 1626 N N . ASN A 1 206 ? -18.955 0.760 10.476 1.00 97.81 206 ASN A N 1
ATOM 1627 C CA . ASN A 1 206 ? -18.268 -0.316 9.766 1.00 97.81 206 ASN A CA 1
ATOM 1628 C C . ASN A 1 206 ? -17.522 -1.226 10.745 1.00 97.81 206 ASN A C 1
ATOM 1630 O O . ASN A 1 206 ? -17.694 -2.438 10.679 1.00 97.81 206 ASN A O 1
ATOM 1634 N N . ILE A 1 207 ? -16.774 -0.661 11.700 1.00 98.06 207 ILE A N 1
ATOM 1635 C CA . ILE A 1 207 ? -16.099 -1.442 12.747 1.00 98.06 207 ILE A CA 1
ATOM 1636 C C . ILE A 1 207 ? -17.116 -2.283 13.526 1.00 98.06 207 ILE A C 1
ATOM 1638 O O . ILE A 1 207 ? -16.892 -3.467 13.733 1.00 98.06 207 ILE A O 1
ATOM 1642 N N . ASN A 1 208 ? -18.256 -1.713 13.927 1.00 97.81 208 ASN A N 1
ATOM 1643 C CA . ASN A 1 208 ? -19.255 -2.452 14.704 1.00 97.81 208 ASN A CA 1
ATOM 1644 C C . ASN A 1 208 ? -19.879 -3.618 13.919 1.00 97.81 208 ASN A C 1
ATOM 1646 O O . ASN A 1 208 ? -20.195 -4.651 14.508 1.00 97.81 208 ASN A O 1
ATOM 1650 N N . THR A 1 209 ? -20.103 -3.436 12.615 1.00 98.06 209 THR A N 1
ATOM 1651 C CA . THR A 1 209 ? -20.706 -4.455 11.744 1.00 98.06 209 THR A CA 1
ATOM 1652 C C . THR A 1 209 ? -19.706 -5.537 11.341 1.00 98.06 209 THR A C 1
ATOM 1654 O O . THR A 1 209 ? -20.074 -6.708 11.296 1.00 98.06 209 THR A O 1
ATOM 1657 N N . TYR A 1 210 ? -18.457 -5.160 11.068 1.00 98.19 210 TYR A N 1
ATOM 1658 C CA . TYR A 1 210 ? -17.423 -6.045 10.526 1.00 98.19 210 TYR A CA 1
ATOM 1659 C C . TYR A 1 210 ? -16.357 -6.440 11.556 1.00 98.19 210 TYR A C 1
ATOM 1661 O O . TYR A 1 210 ? -15.349 -7.031 11.184 1.00 98.19 210 TYR A O 1
ATOM 1669 N N . SER A 1 211 ? -16.580 -6.194 12.852 1.00 97.38 211 SER A N 1
ATOM 1670 C CA . SER A 1 211 ? -15.695 -6.698 13.909 1.00 97.38 211 SER A CA 1
ATOM 1671 C C . SER A 1 211 ? -15.501 -8.219 13.878 1.00 97.38 211 SER A C 1
ATOM 1673 O O . SER A 1 211 ? -14.361 -8.615 14.077 1.00 97.38 211 SER A O 1
ATOM 1675 N N . PRO A 1 212 ? -16.502 -9.071 13.541 1.00 97.69 212 PRO A N 1
ATOM 1676 C CA . PRO A 1 212 ? -16.258 -10.514 13.447 1.00 97.69 212 PRO A CA 1
ATOM 1677 C C . PRO A 1 212 ? -15.258 -10.879 12.343 1.00 97.69 212 PRO A C 1
ATOM 1679 O O . PRO A 1 212 ? -14.560 -11.873 12.444 1.00 97.69 212 PRO A O 1
ATOM 1682 N N . LEU A 1 213 ? -15.156 -10.069 11.280 1.00 97.69 213 LEU A N 1
ATOM 1683 C CA . LEU A 1 213 ? -14.124 -10.265 10.258 1.00 97.69 213 LEU A CA 1
ATOM 1684 C C . LEU A 1 213 ? -12.735 -9.904 10.797 1.00 97.69 213 LEU A C 1
ATOM 1686 O O . LEU A 1 213 ? -11.768 -10.565 10.444 1.00 97.69 213 LEU A O 1
ATOM 1690 N N . LEU A 1 214 ? -12.631 -8.851 11.618 1.00 97.94 214 LEU A N 1
ATOM 1691 C CA . LEU A 1 214 ? -11.368 -8.471 12.255 1.00 97.94 214 LEU A CA 1
ATOM 1692 C C . LEU A 1 214 ? -10.928 -9.495 13.303 1.00 97.94 214 LEU A C 1
ATOM 1694 O O . LEU A 1 214 ? -9.740 -9.772 13.369 1.00 97.94 214 LEU A O 1
ATOM 1698 N N . GLU A 1 215 ? -11.861 -10.054 14.073 1.00 97.12 215 GLU A N 1
ATOM 1699 C CA . GLU A 1 215 ? -11.609 -11.113 15.061 1.00 97.12 215 GLU A CA 1
ATOM 1700 C C . GLU A 1 215 ? -10.922 -12.325 14.413 1.00 97.12 215 GLU A C 1
ATOM 1702 O O . GLU A 1 215 ? -9.879 -12.766 14.879 1.00 97.12 215 GLU A O 1
ATOM 1707 N N . GLU A 1 216 ? -11.435 -12.780 13.266 1.00 96.81 216 GLU A N 1
ATOM 1708 C CA . GLU A 1 216 ? -10.906 -13.941 12.533 1.00 96.81 216 GLU A CA 1
ATOM 1709 C C . GLU A 1 216 ? -9.510 -13.717 11.922 1.00 96.81 216 GLU A C 1
ATOM 1711 O O . GLU A 1 216 ? -8.768 -14.669 11.712 1.00 96.81 216 GLU A O 1
ATOM 1716 N N . VAL A 1 217 ? -9.134 -12.472 11.597 1.00 96.69 217 VAL A N 1
ATOM 1717 C CA . VAL A 1 217 ? -7.832 -12.168 10.959 1.00 96.69 217 VAL A CA 1
ATOM 1718 C C . VAL A 1 217 ? -6.810 -11.545 11.914 1.00 96.69 217 VAL A C 1
ATOM 1720 O O . VAL A 1 217 ? -5.669 -11.297 11.521 1.00 96.69 217 VAL A O 1
ATOM 1723 N N . CYS A 1 218 ? -7.207 -11.244 13.150 1.00 96.50 218 CYS A N 1
ATOM 1724 C CA . CYS A 1 218 ? -6.386 -10.577 14.157 1.00 96.50 218 CYS A CA 1
ATOM 1725 C C . CYS A 1 218 ? -6.020 -11.546 15.288 1.00 96.50 218 CYS A C 1
ATOM 1727 O O . CYS A 1 218 ? -6.345 -11.317 16.449 1.00 96.50 218 CYS A O 1
ATOM 1729 N N . GLU A 1 219 ? -5.317 -12.627 14.954 1.00 91.19 219 GLU A N 1
ATOM 1730 C CA . GLU A 1 219 ? -4.952 -13.648 15.936 1.00 91.19 219 GLU A CA 1
ATOM 1731 C C . GLU A 1 219 ? -3.630 -13.327 16.662 1.00 91.19 219 GLU A C 1
ATOM 1733 O O . GLU A 1 219 ? -2.546 -13.290 16.071 1.00 91.19 219 GLU A O 1
ATOM 1738 N N . GLY A 1 220 ? -3.721 -13.145 17.981 1.00 91.56 220 GLY A N 1
ATOM 1739 C CA . GLY A 1 220 ? -2.585 -13.055 18.900 1.00 91.56 220 GLY A CA 1
ATOM 1740 C C . GLY A 1 220 ? -1.983 -11.657 19.083 1.00 91.56 220 GLY A C 1
ATOM 1741 O O . GLY A 1 220 ? -2.153 -10.746 18.272 1.00 91.56 220 GLY A O 1
ATOM 1742 N N . ASP A 1 221 ? -1.195 -11.507 20.153 1.00 91.44 221 ASP A N 1
ATOM 1743 C CA . ASP A 1 221 ? -0.723 -10.215 20.674 1.00 91.44 221 ASP A CA 1
ATOM 1744 C C . ASP A 1 221 ? -0.048 -9.323 19.622 1.00 91.44 221 ASP A C 1
ATOM 1746 O O . ASP A 1 221 ? -0.238 -8.106 19.597 1.00 91.44 221 ASP A O 1
ATOM 1750 N N . MET A 1 222 ? 0.765 -9.909 18.735 1.00 92.94 222 MET A N 1
ATOM 1751 C CA . MET A 1 222 ? 1.466 -9.141 17.701 1.00 92.94 222 MET A CA 1
ATOM 1752 C C . MET A 1 222 ? 0.505 -8.525 16.682 1.00 92.94 222 MET A C 1
ATOM 1754 O O . MET A 1 222 ? 0.748 -7.404 16.233 1.00 92.94 222 MET A O 1
ATOM 1758 N N . MET A 1 223 ? -0.556 -9.247 16.319 1.00 96.69 223 MET A N 1
ATOM 1759 C CA . MET A 1 223 ? -1.564 -8.799 15.361 1.00 96.69 223 MET A CA 1
ATOM 1760 C C . MET A 1 223 ? -2.447 -7.722 15.985 1.00 96.69 223 MET A C 1
ATOM 1762 O O . MET A 1 223 ? -2.648 -6.673 15.375 1.00 96.69 223 MET A O 1
ATOM 1766 N N . GLU A 1 224 ? -2.850 -7.907 17.244 1.00 97.38 224 GLU A N 1
ATOM 1767 C CA . GLU A 1 224 ? -3.592 -6.900 18.008 1.00 97.38 224 GLU A CA 1
ATOM 1768 C C . GLU A 1 224 ? -2.803 -5.587 18.141 1.00 97.38 224 GLU A C 1
ATOM 1770 O O . GLU A 1 224 ? -3.325 -4.504 17.863 1.00 97.38 224 GLU A O 1
ATOM 1775 N N . GLN A 1 225 ? -1.510 -5.662 18.490 1.00 94.88 225 GLN A N 1
ATOM 1776 C CA . GLN A 1 225 ? -0.635 -4.482 18.538 1.00 94.88 225 GLN A CA 1
ATOM 1777 C C . GLN A 1 225 ? -0.566 -3.759 17.195 1.00 94.88 225 GLN A C 1
ATOM 1779 O O . GLN A 1 225 ? -0.587 -2.526 17.126 1.00 94.88 225 GLN A O 1
ATOM 1784 N N . ASP A 1 226 ? -0.425 -4.529 16.124 1.00 95.06 226 ASP A N 1
ATOM 1785 C CA . ASP A 1 226 ? -0.267 -3.995 14.787 1.00 95.06 226 ASP A CA 1
ATOM 1786 C C . ASP A 1 226 ? -1.566 -3.344 14.286 1.00 95.06 226 ASP A C 1
ATOM 1788 O O . ASP A 1 226 ? -1.513 -2.239 13.736 1.00 95.06 226 ASP A O 1
ATOM 1792 N N . LEU A 1 227 ? -2.727 -3.937 14.594 1.00 97.75 227 LEU A N 1
ATOM 1793 C CA . LEU A 1 227 ? -4.041 -3.345 14.354 1.00 97.75 227 LEU A CA 1
ATOM 1794 C C . LEU A 1 227 ? -4.189 -2.010 15.096 1.00 97.75 227 LEU A C 1
ATOM 1796 O O . LEU A 1 227 ? -4.498 -1.002 14.460 1.00 97.75 227 LEU A O 1
ATOM 1800 N N . ILE A 1 228 ? -3.895 -1.948 16.403 1.00 96.44 228 ILE A N 1
ATOM 1801 C CA . ILE A 1 228 ? -4.005 -0.700 17.185 1.00 96.44 228 ILE A CA 1
ATOM 1802 C C . ILE A 1 228 ? -3.128 0.410 16.582 1.00 96.44 228 ILE A C 1
ATOM 1804 O O . ILE A 1 228 ? -3.592 1.538 16.388 1.00 96.44 228 ILE A O 1
ATOM 1808 N N . ILE A 1 229 ? -1.873 0.103 16.232 1.00 93.88 229 ILE A N 1
ATOM 1809 C CA . ILE A 1 229 ? -0.955 1.067 15.601 1.00 93.88 229 ILE A CA 1
ATOM 1810 C C . ILE A 1 229 ? -1.504 1.542 14.252 1.00 93.88 229 ILE A C 1
ATOM 1812 O O . ILE A 1 229 ? -1.386 2.720 13.901 1.00 93.88 229 ILE A O 1
ATOM 1816 N N . ARG A 1 230 ? -2.121 0.643 13.485 1.00 95.00 230 ARG A N 1
ATOM 1817 C CA . ARG A 1 230 ? -2.689 0.964 12.178 1.00 95.00 230 ARG A CA 1
ATOM 1818 C C . ARG A 1 230 ? -3.901 1.886 12.283 1.00 95.00 230 ARG A C 1
ATOM 1820 O O . ARG A 1 230 ? -3.966 2.874 11.550 1.00 95.00 230 ARG A O 1
ATOM 1827 N N . ILE A 1 231 ? -4.787 1.634 13.246 1.00 95.75 231 ILE A N 1
ATOM 1828 C CA . ILE A 1 231 ? -5.918 2.510 13.581 1.00 95.75 231 ILE A CA 1
ATOM 1829 C C . ILE A 1 231 ? -5.408 3.884 14.030 1.00 95.75 231 ILE A C 1
ATOM 1831 O O . ILE A 1 231 ? -5.890 4.912 13.550 1.00 95.75 231 ILE A O 1
ATOM 1835 N N . GLN A 1 232 ? -4.395 3.919 14.903 1.00 93.94 232 GLN A N 1
ATOM 1836 C CA . GLN A 1 232 ? -3.751 5.160 15.334 1.00 93.94 232 GLN A CA 1
ATOM 1837 C C . GLN A 1 232 ? -3.242 5.962 14.131 1.00 93.94 232 GLN A C 1
ATOM 1839 O O . GLN A 1 232 ? -3.507 7.159 14.046 1.00 93.94 232 GLN A O 1
ATOM 1844 N N . ASN A 1 233 ? -2.512 5.327 13.211 1.00 92.31 233 ASN A N 1
ATOM 1845 C CA . ASN A 1 233 ? -1.935 6.009 12.052 1.00 92.31 233 ASN A CA 1
ATOM 1846 C C . ASN A 1 233 ? -3.017 6.542 11.109 1.00 92.31 233 ASN A C 1
ATOM 1848 O O . ASN A 1 233 ? -2.892 7.663 10.618 1.00 92.31 233 ASN A O 1
ATOM 1852 N N . PHE A 1 234 ? -4.086 5.769 10.899 1.00 93.38 234 PHE A N 1
ATOM 1853 C CA . PHE A 1 234 ? -5.241 6.196 10.113 1.00 93.38 234 PHE A CA 1
ATOM 1854 C C . PHE A 1 234 ? -5.897 7.445 10.719 1.00 93.38 234 PHE A C 1
ATOM 1856 O O . PHE A 1 234 ? -6.084 8.448 10.034 1.00 93.38 234 PHE A O 1
ATOM 1863 N N . ILE A 1 235 ? -6.175 7.425 12.024 1.00 93.12 235 ILE A N 1
ATOM 1864 C CA . ILE A 1 235 ? -6.835 8.538 12.719 1.00 93.12 235 ILE A CA 1
ATOM 1865 C C . ILE A 1 235 ? -5.916 9.758 12.831 1.00 93.12 235 ILE A C 1
ATOM 1867 O O . ILE A 1 235 ? -6.370 10.888 12.683 1.00 93.12 235 ILE A O 1
ATOM 1871 N N . ALA A 1 236 ? -4.616 9.553 13.047 1.00 91.31 236 ALA A N 1
ATOM 1872 C CA . ALA A 1 236 ? -3.636 10.633 13.128 1.00 91.31 236 ALA A CA 1
ATOM 1873 C C . ALA A 1 236 ? -3.422 11.369 11.794 1.00 91.31 236 ALA A C 1
ATOM 1875 O O . ALA A 1 236 ? -2.910 12.490 11.806 1.00 91.31 236 ALA A O 1
ATOM 1876 N N . ALA A 1 237 ? -3.799 10.767 10.661 1.00 90.50 237 ALA A N 1
ATOM 1877 C CA . ALA A 1 237 ? -3.717 11.400 9.348 1.00 90.50 237 ALA A CA 1
ATOM 1878 C C . ALA A 1 237 ? -4.807 12.468 9.114 1.00 90.50 237 ALA A C 1
ATOM 1880 O O . ALA A 1 237 ? -4.640 13.315 8.235 1.00 90.50 237 ALA A O 1
ATOM 1881 N N . ASP A 1 238 ? -5.889 12.470 9.903 1.00 89.44 238 ASP A N 1
ATOM 1882 C CA . ASP A 1 238 ? -6.983 13.446 9.830 1.00 89.44 238 ASP A CA 1
ATOM 1883 C C . ASP A 1 238 ? -7.086 14.226 11.153 1.00 89.44 238 ASP A C 1
ATOM 1885 O O . ASP A 1 238 ? -7.464 13.688 12.191 1.00 89.44 238 ASP A O 1
ATOM 1889 N N . MET A 1 239 ? -6.758 15.523 11.125 1.00 89.44 239 MET A N 1
ATOM 1890 C CA . MET A 1 239 ? -6.734 16.373 12.324 1.00 89.44 239 MET A CA 1
ATOM 1891 C C . MET A 1 239 ? -8.099 16.521 13.012 1.00 89.44 239 MET A C 1
ATOM 1893 O O . MET A 1 239 ? -8.146 16.692 14.232 1.00 89.44 239 MET A O 1
ATOM 1897 N N . GLU A 1 240 ? -9.211 16.478 12.275 1.00 90.81 240 GLU A N 1
ATOM 1898 C CA . GLU A 1 240 ? -10.542 16.544 12.887 1.00 90.81 240 GLU A CA 1
ATOM 1899 C C . GLU A 1 240 ? -10.871 15.212 13.568 1.00 90.81 240 GLU A C 1
ATOM 1901 O O . GLU A 1 240 ? -11.353 15.193 14.704 1.00 90.81 240 GLU A O 1
ATOM 1906 N N . MET A 1 241 ? -10.534 14.090 12.923 1.00 90.81 241 MET A N 1
ATOM 1907 C CA . MET A 1 241 ? -10.720 12.760 13.502 1.00 90.81 241 MET A CA 1
ATOM 1908 C C . MET A 1 241 ? -9.836 12.553 14.740 1.00 90.81 241 MET A C 1
ATOM 1910 O O . MET A 1 241 ? -10.340 12.105 15.775 1.00 90.81 241 MET A O 1
ATOM 1914 N N . LEU A 1 242 ? -8.571 12.977 14.677 1.00 90.81 242 LEU A N 1
ATOM 1915 C CA . LEU A 1 242 ? -7.606 12.950 15.778 1.00 90.81 242 LEU A CA 1
ATOM 1916 C C . LEU A 1 242 ? -8.142 13.634 17.040 1.00 90.81 242 LEU A C 1
ATOM 1918 O O . LEU A 1 242 ? -7.954 13.121 18.138 1.00 90.81 242 LEU A O 1
ATOM 1922 N N . ASN A 1 243 ? -8.843 14.761 16.906 1.00 91.25 243 ASN A N 1
ATOM 1923 C CA . ASN A 1 243 ? -9.343 15.539 18.046 1.00 91.25 243 ASN A CA 1
ATOM 1924 C C . ASN A 1 243 ? -10.755 15.142 18.513 1.00 91.25 243 ASN A C 1
ATOM 1926 O O . ASN A 1 243 ? -11.264 15.698 19.484 1.00 91.25 243 ASN A O 1
ATOM 1930 N N . SER A 1 244 ? -11.401 14.185 17.844 1.00 90.88 244 SER A N 1
ATOM 1931 C CA . SER A 1 244 ? -12.812 13.835 18.076 1.00 90.88 244 SER A CA 1
ATOM 1932 C C . SER A 1 244 ? -13.040 12.648 19.024 1.00 90.88 244 SER A C 1
ATOM 1934 O O . SER A 1 244 ? -14.177 12.206 19.183 1.00 90.88 244 SER A O 1
ATOM 1936 N N . GLY A 1 245 ? -11.980 12.087 19.619 1.00 92.44 245 GLY A N 1
ATOM 1937 C CA . GLY A 1 245 ? -12.067 10.873 20.443 1.00 92.44 245 GLY A CA 1
ATOM 1938 C C . GLY A 1 245 ? -12.332 9.587 19.651 1.00 92.44 245 GLY A C 1
ATOM 1939 O O . GLY A 1 245 ? -12.562 8.541 20.253 1.00 92.44 245 GLY A O 1
ATOM 1940 N N . THR A 1 246 ? -12.280 9.639 18.312 1.00 95.62 246 THR A N 1
ATOM 1941 C CA . THR A 1 246 ? -12.575 8.490 17.435 1.00 95.62 246 THR A CA 1
ATOM 1942 C C . THR A 1 246 ? -11.702 7.281 17.747 1.00 95.62 246 THR A C 1
ATOM 1944 O O . THR A 1 246 ? -12.201 6.163 17.731 1.00 95.62 246 THR A O 1
ATOM 1947 N N . PHE A 1 247 ? -10.424 7.490 18.075 1.00 96.12 247 PHE A N 1
ATOM 1948 C CA . PHE A 1 247 ? -9.508 6.393 18.389 1.00 96.12 247 PHE A CA 1
ATOM 1949 C C . PHE A 1 247 ? -9.950 5.622 19.628 1.00 96.12 247 PHE A C 1
ATOM 1951 O O . PHE A 1 247 ? -10.089 4.406 19.569 1.00 96.12 247 PHE A O 1
ATOM 1958 N N . ARG A 1 248 ? -10.255 6.333 20.721 1.00 96.31 248 ARG A N 1
ATOM 1959 C CA . ARG A 1 248 ? -10.765 5.718 21.949 1.00 96.31 248 ARG A CA 1
ATOM 1960 C C . ARG A 1 248 ? -12.037 4.926 21.685 1.00 96.31 248 ARG A C 1
ATOM 1962 O O . ARG A 1 248 ? -12.172 3.808 22.165 1.00 96.31 248 ARG A O 1
ATOM 1969 N N . ASP A 1 249 ? -12.962 5.499 20.924 1.00 97.50 249 ASP A N 1
ATOM 1970 C CA . ASP A 1 249 ? -14.244 4.850 20.663 1.00 97.50 249 ASP A CA 1
ATOM 1971 C C . ASP A 1 249 ? -14.089 3.621 19.752 1.00 97.50 249 ASP A C 1
ATOM 1973 O O . ASP A 1 249 ? -14.771 2.623 19.971 1.00 97.50 249 ASP A O 1
ATOM 1977 N N . ALA A 1 250 ? -13.164 3.657 18.786 1.00 97.88 250 ALA A N 1
ATOM 1978 C CA . ALA A 1 250 ? -12.816 2.510 17.951 1.00 97.88 250 ALA A CA 1
ATOM 1979 C C . ALA A 1 250 ? -12.146 1.388 18.763 1.00 97.88 250 ALA A C 1
ATOM 1981 O O . ALA A 1 250 ? -12.571 0.242 18.666 1.00 97.88 250 ALA A O 1
ATOM 1982 N N . VAL A 1 251 ? -11.152 1.711 19.599 1.00 97.81 251 VAL A N 1
ATOM 1983 C CA . VAL A 1 251 ? -10.456 0.724 20.444 1.00 97.81 251 VAL A CA 1
ATOM 1984 C C . VAL A 1 251 ? -11.407 0.108 21.470 1.00 97.81 251 VAL A C 1
ATOM 1986 O O . VAL A 1 251 ? -11.444 -1.109 21.599 1.00 97.81 251 VAL A O 1
ATOM 1989 N N . ASN A 1 252 ? -12.233 0.914 22.143 1.00 97.44 252 ASN A N 1
ATOM 1990 C CA . ASN A 1 252 ? -13.250 0.409 23.069 1.00 97.44 252 ASN A CA 1
ATOM 1991 C C . ASN A 1 252 ? -14.254 -0.511 22.356 1.00 97.44 252 ASN A C 1
ATOM 1993 O O . ASN A 1 252 ? -14.615 -1.567 22.864 1.00 97.44 252 ASN A O 1
ATOM 1997 N N . LEU A 1 253 ? -14.697 -0.140 21.153 1.00 97.94 253 LEU A N 1
ATOM 1998 C CA . LEU A 1 253 ? -15.593 -0.985 20.373 1.00 97.94 253 LEU A CA 1
ATOM 1999 C C . LEU A 1 253 ? -14.946 -2.328 20.014 1.00 97.94 253 LEU A C 1
ATOM 2001 O O . LEU A 1 253 ? -15.608 -3.347 20.149 1.00 97.94 253 LEU A O 1
ATOM 2005 N N . LEU A 1 254 ? -13.681 -2.335 19.595 1.00 98.19 254 LEU A N 1
ATOM 2006 C CA . LEU A 1 254 ? -12.948 -3.561 19.270 1.00 98.19 254 LEU A CA 1
ATOM 2007 C C . LEU A 1 254 ? -12.676 -4.433 20.504 1.00 98.19 254 LEU A C 1
ATOM 2009 O O . LEU A 1 254 ? -12.828 -5.645 20.416 1.00 98.19 254 LEU A O 1
ATOM 2013 N N . TYR A 1 255 ? -12.376 -3.824 21.654 1.00 97.81 255 TYR A N 1
ATOM 2014 C CA . TYR A 1 255 ? -12.280 -4.516 22.944 1.00 97.81 255 TYR A CA 1
ATOM 2015 C C . TYR A 1 255 ? -13.594 -5.220 23.306 1.00 97.81 255 TYR A C 1
ATOM 2017 O O . TYR A 1 255 ? -13.625 -6.412 23.569 1.00 97.81 255 TYR A O 1
ATOM 2025 N N . ARG A 1 256 ? -14.724 -4.508 23.218 1.00 96.94 256 ARG A N 1
ATOM 2026 C CA . ARG A 1 256 ? -16.065 -5.062 23.496 1.00 96.94 256 ARG A CA 1
ATOM 2027 C C . ARG A 1 256 ? -16.535 -6.126 22.501 1.00 96.94 256 ARG A C 1
ATOM 2029 O O . ARG A 1 256 ? -17.618 -6.680 22.682 1.00 96.94 256 ARG A O 1
ATOM 2036 N N . LYS A 1 257 ? -15.812 -6.290 21.399 1.00 97.00 257 LYS A N 1
ATOM 2037 C CA . LYS A 1 257 ? -16.085 -7.249 20.330 1.00 97.00 257 LYS A CA 1
ATOM 2038 C C . LYS A 1 257 ? -15.048 -8.369 20.306 1.00 97.00 257 LYS A C 1
ATOM 2040 O O . LYS A 1 257 ? -14.970 -9.044 19.292 1.00 97.00 257 LYS A O 1
ATOM 2045 N N . ASP A 1 258 ? -14.250 -8.493 21.367 1.00 96.12 258 ASP A N 1
ATOM 2046 C CA . ASP A 1 258 ? -13.240 -9.537 21.545 1.00 96.12 258 ASP A CA 1
ATOM 2047 C C . ASP A 1 258 ? -12.145 -9.549 20.455 1.00 96.12 258 ASP A C 1
ATOM 2049 O O . ASP A 1 258 ? -11.418 -10.521 20.301 1.00 96.12 258 ASP A O 1
ATOM 2053 N N . VAL A 1 259 ? -11.972 -8.435 19.725 1.00 97.75 259 VAL A N 1
ATOM 2054 C CA . VAL A 1 259 ? -10.915 -8.280 18.704 1.00 97.75 259 VAL A CA 1
ATOM 2055 C C . VAL A 1 259 ? -9.588 -7.839 19.326 1.00 97.75 259 VAL A C 1
ATOM 2057 O O . VAL A 1 259 ? -8.524 -8.106 18.779 1.00 97.75 259 VAL A O 1
ATOM 2060 N N . LEU A 1 260 ? -9.640 -7.086 20.428 1.00 97.94 260 LEU A N 1
ATOM 2061 C CA . LEU A 1 260 ? -8.458 -6.590 21.130 1.00 97.94 260 LEU A CA 1
ATOM 2062 C C . LEU A 1 260 ? -8.520 -7.003 22.592 1.00 97.94 260 LEU A C 1
ATOM 2064 O O . LEU A 1 260 ? -9.495 -6.695 23.277 1.00 97.94 260 LEU A O 1
ATOM 2068 N N . SER A 1 261 ? -7.446 -7.610 23.081 1.00 96.81 261 SER A N 1
ATOM 2069 C CA . SER A 1 261 ? -7.276 -7.909 24.495 1.00 96.81 261 SER A CA 1
ATOM 2070 C C . SER A 1 261 ? -6.965 -6.653 25.311 1.00 96.81 261 SER A C 1
ATOM 2072 O O . SER A 1 261 ? -6.433 -5.649 24.819 1.00 96.81 261 SER A O 1
ATOM 2074 N N . GLU A 1 262 ? -7.258 -6.726 26.606 1.00 95.62 262 GLU A N 1
ATOM 2075 C CA . GLU A 1 262 ? -6.859 -5.695 27.560 1.00 95.62 262 GLU A CA 1
ATOM 2076 C C . GLU A 1 262 ? -5.331 -5.510 27.599 1.00 95.62 262 GLU A C 1
ATOM 2078 O O . GLU A 1 262 ? -4.837 -4.380 27.540 1.00 95.62 262 GLU A O 1
ATOM 2083 N N . GLU A 1 263 ? -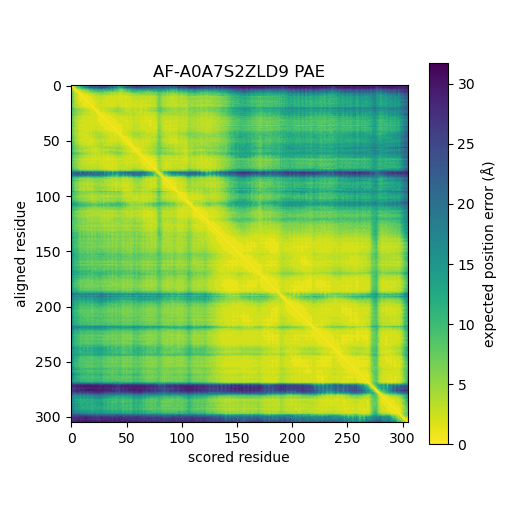4.570 -6.610 27.594 1.00 94.25 263 GLU A N 1
ATOM 2084 C CA . GLU A 1 263 ? -3.104 -6.563 27.624 1.00 94.25 263 GLU A CA 1
ATOM 2085 C C . GLU A 1 263 ? -2.527 -5.863 26.388 1.00 94.25 263 GLU A C 1
ATOM 2087 O O . GLU A 1 263 ? -1.568 -5.088 26.501 1.00 94.25 263 GLU A O 1
ATOM 2092 N N . ALA A 1 264 ? -3.126 -6.052 25.208 1.00 94.88 264 ALA A N 1
ATOM 2093 C CA . ALA A 1 264 ? -2.706 -5.331 24.016 1.00 94.88 264 ALA A CA 1
ATOM 2094 C C . ALA A 1 264 ? -2.936 -3.816 24.152 1.00 94.88 264 ALA A C 1
ATOM 2096 O O . ALA A 1 264 ? -2.066 -3.006 23.801 1.00 94.88 264 ALA A O 1
ATOM 2097 N N . ILE A 1 265 ? -4.071 -3.405 24.711 1.00 95.62 265 ILE A N 1
ATOM 2098 C CA . ILE A 1 265 ? -4.397 -1.989 24.914 1.00 95.62 265 ILE A CA 1
ATOM 2099 C C . ILE A 1 265 ? -3.427 -1.357 25.926 1.00 95.62 265 ILE A C 1
ATOM 2101 O O . ILE A 1 265 ? -2.866 -0.286 25.657 1.00 95.62 265 ILE A O 1
ATOM 2105 N N . HIS A 1 266 ? -3.140 -2.046 27.034 1.00 93.94 266 HIS A N 1
ATOM 2106 C CA . HIS A 1 266 ? -2.145 -1.615 28.024 1.00 93.94 266 HIS A CA 1
ATOM 2107 C C . HIS A 1 266 ? -0.734 -1.555 27.446 1.00 93.94 266 HIS A C 1
ATOM 2109 O O . HIS A 1 266 ? 0.016 -0.611 27.716 1.00 93.94 266 HIS A O 1
ATOM 2115 N N . THR A 1 267 ? -0.343 -2.546 26.647 1.00 92.44 267 THR A N 1
ATOM 2116 C CA . THR A 1 267 ? 0.975 -2.591 25.999 1.00 92.44 267 THR A CA 1
ATOM 2117 C C . THR A 1 267 ? 1.165 -1.413 25.049 1.00 92.44 267 THR A C 1
ATOM 2119 O O . THR A 1 267 ? 2.203 -0.744 25.093 1.00 92.44 267 THR A O 1
ATOM 2122 N N . TRP A 1 268 ? 0.151 -1.098 24.239 1.00 92.31 268 TRP A N 1
ATOM 2123 C CA . TRP A 1 268 ? 0.178 0.072 23.367 1.00 92.31 268 TRP A CA 1
ATOM 2124 C C . TRP A 1 268 ? 0.294 1.370 24.183 1.00 92.31 268 TRP A C 1
ATOM 2126 O O . TRP A 1 268 ? 1.154 2.207 23.897 1.00 92.31 268 TRP A O 1
ATOM 2136 N N . TYR A 1 269 ? -0.499 1.509 25.251 1.00 91.56 269 TYR A N 1
ATOM 2137 C CA . TYR A 1 269 ? -0.521 2.707 26.097 1.00 91.56 269 TYR A CA 1
ATOM 2138 C C . TYR A 1 269 ? 0.816 2.964 26.821 1.00 91.56 269 TYR A C 1
ATOM 2140 O O . TYR A 1 269 ? 1.249 4.114 26.956 1.00 91.56 269 TYR A O 1
ATOM 2148 N N . ARG A 1 270 ? 1.509 1.897 27.247 1.00 87.25 270 ARG A N 1
ATOM 2149 C CA . ARG A 1 270 ? 2.805 1.946 27.956 1.00 87.25 270 ARG A CA 1
ATOM 2150 C C . ARG A 1 270 ? 4.014 2.222 27.048 1.00 87.25 270 ARG A C 1
ATOM 2152 O O . ARG A 1 270 ? 5.119 2.442 27.553 1.00 87.25 270 ARG A O 1
ATOM 2159 N N . ARG A 1 271 ? 3.869 2.223 25.719 1.00 79.25 271 ARG A N 1
ATOM 2160 C CA . ARG A 1 271 ? 4.995 2.298 24.766 1.00 79.25 271 ARG A CA 1
ATOM 2161 C C . ARG A 1 271 ? 5.606 3.716 24.687 1.00 79.25 271 ARG A C 1
ATOM 2163 O O . ARG A 1 271 ? 5.295 4.499 23.799 1.00 79.25 271 ARG A O 1
ATOM 2170 N N . ILE A 1 272 ? 6.523 4.049 25.607 1.00 52.78 272 ILE A N 1
ATOM 2171 C CA . ILE A 1 272 ? 7.059 5.419 25.824 1.00 52.78 272 ILE A CA 1
ATOM 2172 C C . ILE A 1 272 ? 8.231 5.850 24.891 1.00 52.78 272 ILE A C 1
ATOM 2174 O O . ILE A 1 272 ? 8.564 7.032 24.862 1.00 52.78 272 ILE A O 1
ATOM 2178 N N . TYR A 1 273 ? 8.858 4.987 24.070 1.00 46.28 273 TYR A N 1
ATOM 2179 C CA . TYR A 1 273 ? 10.221 5.301 23.556 1.00 46.28 273 TYR A CA 1
ATOM 2180 C C . TYR A 1 273 ? 10.531 5.215 22.047 1.00 46.28 273 TYR A C 1
ATOM 2182 O O . TYR A 1 273 ? 11.697 5.350 21.684 1.00 46.28 273 TYR A O 1
ATOM 2190 N N . THR A 1 274 ? 9.578 5.033 21.126 1.00 43.84 274 THR A N 1
ATOM 2191 C CA . THR A 1 274 ? 9.937 4.784 19.701 1.00 43.84 274 THR A CA 1
ATOM 2192 C C . THR A 1 274 ? 9.181 5.618 18.672 1.00 43.84 274 THR A C 1
ATOM 2194 O O . THR A 1 274 ? 8.728 5.089 17.666 1.00 43.84 274 THR A O 1
ATOM 2197 N N . LEU A 1 275 ? 9.067 6.937 18.859 1.00 47.81 275 LEU A N 1
ATOM 2198 C CA . LEU A 1 275 ? 8.450 7.791 17.836 1.00 47.81 275 LEU A CA 1
ATOM 2199 C C . LEU A 1 275 ? 9.325 8.997 17.476 1.00 47.81 275 LEU A C 1
ATOM 2201 O O . LEU A 1 275 ? 9.535 9.917 18.266 1.00 47.81 275 LEU A O 1
ATOM 2205 N N . ASN A 1 276 ? 9.833 8.974 16.240 1.00 39.47 276 ASN A N 1
ATOM 2206 C CA . ASN A 1 276 ? 10.588 10.058 15.619 1.00 39.47 276 ASN A CA 1
ATOM 2207 C C . ASN A 1 276 ? 9.771 11.366 15.607 1.00 39.47 276 ASN A C 1
ATOM 2209 O O . ASN A 1 276 ? 8.549 11.367 15.419 1.00 39.47 276 ASN A O 1
ATOM 2213 N N . LYS A 1 277 ? 10.470 12.491 15.819 1.00 36.25 277 LYS A N 1
ATOM 2214 C CA . LYS A 1 277 ? 9.923 13.857 15.904 1.00 36.25 277 LYS A CA 1
ATOM 2215 C C . LYS A 1 277 ? 8.955 14.140 14.743 1.00 36.25 277 LYS A C 1
ATOM 2217 O O . LYS A 1 277 ? 9.369 14.209 13.593 1.00 36.25 277 LYS A O 1
ATOM 2222 N N . GLY A 1 278 ? 7.672 14.280 15.077 1.00 46.59 278 GLY A N 1
ATOM 2223 C CA . GLY A 1 278 ? 6.540 14.404 14.150 1.00 46.59 278 GLY A CA 1
ATOM 2224 C C . GLY A 1 278 ? 5.359 13.537 14.598 1.00 46.59 278 GLY A C 1
ATOM 2225 O O . GLY A 1 278 ? 4.272 14.055 14.830 1.00 46.59 278 GLY A O 1
ATOM 2226 N N . SER A 1 279 ? 5.610 12.248 14.860 1.00 58.34 279 SER A N 1
ATOM 2227 C CA . SER A 1 279 ? 4.599 11.275 15.321 1.00 58.34 279 SER A CA 1
ATOM 2228 C C . SER A 1 279 ? 4.292 11.356 16.824 1.00 58.34 279 SER A C 1
ATOM 2230 O O . SER A 1 279 ? 3.284 10.825 17.287 1.00 58.34 279 SER A O 1
ATOM 2232 N N . ALA A 1 280 ? 5.152 12.011 17.608 1.00 66.50 280 ALA A N 1
ATOM 2233 C CA . ALA A 1 280 ? 4.989 12.109 19.059 1.00 66.50 280 ALA A CA 1
ATOM 2234 C C . ALA A 1 280 ? 3.781 12.974 19.477 1.00 66.50 280 ALA A C 1
ATOM 2236 O O . ALA A 1 280 ? 3.151 12.691 20.488 1.00 66.50 280 ALA A O 1
ATOM 2237 N N . ALA A 1 281 ? 3.431 14.008 18.701 1.00 76.75 281 ALA A N 1
ATOM 2238 C CA . ALA A 1 281 ? 2.356 14.934 19.067 1.00 76.75 281 ALA A CA 1
ATOM 2239 C C . ALA A 1 281 ? 0.963 14.290 18.963 1.00 76.75 281 ALA A C 1
ATOM 2241 O O . ALA A 1 281 ? 0.199 14.341 19.923 1.00 76.75 281 ALA A O 1
ATOM 2242 N N . SER A 1 282 ? 0.652 13.637 17.838 1.00 81.94 282 SER A N 1
ATOM 2243 C CA . SER A 1 282 ? -0.608 12.901 17.664 1.00 81.94 282 SER A CA 1
ATOM 2244 C C . SER A 1 282 ? -0.724 11.741 18.652 1.00 81.94 282 SER A C 1
ATOM 2246 O O . SER A 1 282 ? -1.780 11.549 19.243 1.00 81.94 282 SER A O 1
ATOM 2248 N N . SER A 1 283 ? 0.374 11.026 18.906 1.00 83.56 283 SER A N 1
ATOM 2249 C CA . SER A 1 283 ? 0.389 9.920 19.874 1.00 83.56 283 SER A CA 1
ATOM 2250 C C . SER A 1 283 ? 0.097 10.390 21.299 1.00 83.56 283 SER A C 1
ATOM 2252 O O . SER A 1 283 ? -0.672 9.744 22.002 1.00 83.56 283 SER A O 1
ATOM 2254 N N . ASN A 1 284 ? 0.637 11.543 21.712 1.00 85.88 284 ASN A N 1
ATOM 2255 C CA . ASN A 1 284 ? 0.311 12.133 23.012 1.00 85.88 284 ASN A CA 1
ATOM 2256 C C . ASN A 1 284 ? -1.177 12.494 23.112 1.00 85.88 284 ASN A C 1
ATOM 2258 O O . ASN A 1 284 ? -1.809 12.138 24.099 1.00 85.88 284 ASN A O 1
ATOM 2262 N N . ILE A 1 285 ? -1.747 13.119 22.073 1.00 90.31 285 ILE A N 1
ATOM 2263 C CA . ILE A 1 285 ? -3.179 13.462 22.032 1.00 90.31 285 ILE A CA 1
ATOM 2264 C C . ILE A 1 285 ? -4.045 12.205 22.187 1.00 90.31 285 ILE A C 1
ATOM 2266 O O . ILE A 1 285 ? -4.960 12.181 23.008 1.00 90.31 285 ILE A O 1
ATOM 2270 N N . LEU A 1 286 ? -3.750 11.148 21.426 1.00 91.81 286 LEU A N 1
ATOM 2271 C CA . LEU A 1 286 ? -4.503 9.894 21.489 1.00 91.81 286 LEU A CA 1
ATOM 2272 C C . LEU A 1 286 ? -4.367 9.208 22.851 1.00 91.81 286 LEU A C 1
ATOM 2274 O O . LEU A 1 286 ? -5.346 8.697 23.388 1.00 91.81 286 LEU A O 1
ATOM 2278 N N . ARG A 1 287 ? -3.176 9.236 23.448 1.00 89.81 287 ARG A N 1
ATOM 2279 C CA . ARG A 1 287 ? -2.934 8.679 24.782 1.00 89.81 287 ARG A CA 1
ATOM 2280 C C . ARG A 1 287 ? -3.704 9.437 25.866 1.00 89.81 287 ARG A C 1
ATOM 2282 O O . ARG A 1 287 ? -4.326 8.819 26.729 1.00 89.81 287 ARG A O 1
ATOM 2289 N N . ASP A 1 288 ? -3.730 10.763 25.792 1.00 91.44 288 ASP A N 1
ATOM 2290 C CA . ASP A 1 288 ? -4.505 11.590 26.719 1.00 91.44 288 ASP A CA 1
ATOM 2291 C C . ASP A 1 288 ? -6.010 11.280 26.590 1.00 91.44 288 ASP A C 1
ATOM 2293 O O . ASP A 1 288 ? -6.708 11.138 27.595 1.00 91.44 288 ASP A O 1
ATOM 2297 N N . GLN A 1 289 ? -6.505 11.059 25.364 1.00 92.62 289 GLN A N 1
ATOM 2298 C CA . GLN A 1 289 ? -7.885 10.612 25.116 1.00 92.62 289 GLN A CA 1
ATOM 2299 C C . GLN A 1 289 ? -8.179 9.205 25.657 1.00 92.62 289 GLN A C 1
ATOM 2301 O O . GLN A 1 289 ? -9.312 8.938 26.061 1.00 92.62 289 GLN A O 1
ATOM 2306 N N . MET A 1 290 ? -7.184 8.315 25.661 1.00 94.50 290 MET A N 1
ATOM 2307 C CA . MET A 1 290 ? -7.296 6.941 26.161 1.00 94.50 290 MET A CA 1
ATOM 2308 C C . MET A 1 290 ? -7.203 6.840 27.682 1.00 94.50 290 MET A C 1
ATOM 2310 O O . MET A 1 290 ? -7.717 5.883 28.247 1.00 94.50 290 MET A O 1
ATOM 2314 N N . THR A 1 291 ? -6.617 7.829 28.364 1.00 93.44 291 THR A N 1
ATOM 2315 C CA . THR A 1 291 ? -6.389 7.791 29.822 1.00 93.44 291 THR A CA 1
ATOM 2316 C C . THR A 1 291 ? -7.643 7.429 30.637 1.00 93.44 291 THR A C 1
ATOM 2318 O O . THR A 1 291 ? -7.532 6.590 31.528 1.00 93.44 291 THR A O 1
ATOM 2321 N N . PRO A 1 292 ? -8.843 7.994 30.374 1.00 93.81 292 PRO A N 1
ATOM 2322 C CA . PRO A 1 292 ? -10.045 7.609 31.116 1.00 93.81 292 PRO A CA 1
ATOM 2323 C C . PRO A 1 292 ? -10.465 6.155 30.876 1.00 93.81 292 PRO A C 1
ATOM 2325 O O . PRO A 1 292 ? -10.998 5.528 31.781 1.00 93.81 292 PRO A O 1
ATOM 2328 N N . PHE A 1 293 ? -10.234 5.631 29.670 1.00 94.69 293 PHE A N 1
ATOM 2329 C CA . PHE A 1 293 ? -10.566 4.251 29.320 1.00 94.69 293 PHE A CA 1
ATOM 2330 C C . PHE A 1 293 ? -9.587 3.260 29.957 1.00 94.69 293 PHE A C 1
ATOM 2332 O O . PHE A 1 293 ? -10.030 2.265 30.509 1.00 94.69 293 PHE A O 1
ATOM 2339 N N . ILE A 1 294 ? -8.289 3.580 29.983 1.00 94.50 294 ILE A N 1
ATOM 2340 C CA . ILE A 1 294 ? -7.274 2.775 30.684 1.00 94.50 294 ILE A CA 1
ATOM 2341 C C . ILE A 1 294 ? -7.582 2.676 32.176 1.00 94.50 294 ILE A C 1
ATOM 2343 O O . ILE A 1 294 ? -7.627 1.582 32.714 1.00 94.50 294 ILE A O 1
ATOM 2347 N N . LYS A 1 295 ? -7.886 3.805 32.827 1.00 93.19 295 LYS A N 1
ATOM 2348 C CA . LYS A 1 295 ? -8.282 3.796 34.243 1.00 93.19 295 LYS A CA 1
ATOM 2349 C C . LYS A 1 295 ? -9.516 2.940 34.495 1.00 93.19 295 LYS A C 1
ATOM 2351 O O . LYS A 1 295 ? -9.605 2.307 35.533 1.00 93.19 295 LYS A O 1
ATOM 2356 N N . TRP A 1 296 ? -10.477 2.968 33.570 1.00 94.12 296 TRP A N 1
ATOM 2357 C CA . TRP A 1 296 ? -11.674 2.144 33.678 1.00 94.12 296 TRP A CA 1
ATOM 2358 C C . TRP A 1 296 ? -11.345 0.649 33.586 1.00 94.12 296 TRP A C 1
ATOM 2360 O O . TRP A 1 296 ? -11.858 -0.097 34.413 1.00 94.12 296 TRP A O 1
ATOM 2370 N N . LEU A 1 297 ? -10.478 0.242 32.648 1.00 91.25 297 LEU A N 1
ATOM 2371 C CA . LEU A 1 297 ? -9.998 -1.141 32.528 1.00 91.25 297 LEU A CA 1
ATOM 2372 C C . LEU A 1 297 ? -9.345 -1.610 33.840 1.00 91.25 297 LEU A C 1
ATOM 2374 O O . LEU A 1 297 ? -9.809 -2.576 34.433 1.00 91.25 297 LEU A O 1
ATOM 2378 N N . GLU A 1 298 ? -8.404 -0.821 34.373 1.00 88.69 298 GLU A N 1
ATOM 2379 C CA . GLU A 1 298 ? -7.707 -1.116 35.638 1.00 88.69 298 GLU A CA 1
ATOM 2380 C C . GLU A 1 298 ? -8.684 -1.267 36.823 1.00 88.69 298 GLU A C 1
ATOM 2382 O O . GLU A 1 298 ? -8.567 -2.190 37.621 1.00 88.69 298 GLU A O 1
ATOM 2387 N N . THR A 1 299 ? -9.689 -0.389 36.941 1.00 85.31 299 THR A N 1
ATOM 2388 C CA . THR A 1 299 ? -10.668 -0.469 38.045 1.00 85.31 299 THR A CA 1
ATOM 2389 C C . THR A 1 299 ? -11.692 -1.591 37.888 1.00 85.31 299 THR A C 1
ATOM 2391 O O . THR A 1 299 ? -12.216 -2.075 38.885 1.00 85.31 299 THR A O 1
ATOM 2394 N N . ALA A 1 300 ? -12.024 -1.979 36.655 1.00 74.81 300 ALA A N 1
ATOM 2395 C CA . ALA A 1 300 ? -12.975 -3.059 36.404 1.00 74.81 300 ALA A CA 1
ATOM 2396 C C . ALA A 1 300 ? -12.369 -4.427 36.753 1.00 74.81 300 ALA A C 1
ATOM 2398 O O . ALA A 1 300 ? -13.089 -5.311 37.218 1.00 74.81 300 ALA A O 1
ATOM 2399 N N . GLU A 1 301 ? -11.055 -4.579 36.573 1.00 59.53 301 GLU A N 1
ATOM 2400 C CA . GLU A 1 301 ? -10.291 -5.751 37.005 1.00 59.53 301 GLU A CA 1
ATOM 2401 C C . GLU A 1 301 ? -10.273 -5.860 38.544 1.00 59.53 301 GLU A C 1
ATOM 2403 O O . GLU A 1 301 ? -10.646 -6.896 39.088 1.00 59.53 301 GLU A O 1
ATOM 2408 N N . GLU A 1 302 ? -9.992 -4.757 39.255 1.00 55.09 302 GLU A N 1
ATOM 2409 C CA . GLU A 1 302 ? -9.952 -4.709 40.732 1.00 55.09 302 GLU A CA 1
ATOM 2410 C C . GLU A 1 302 ? -11.295 -5.025 41.429 1.00 55.09 302 GLU A C 1
ATOM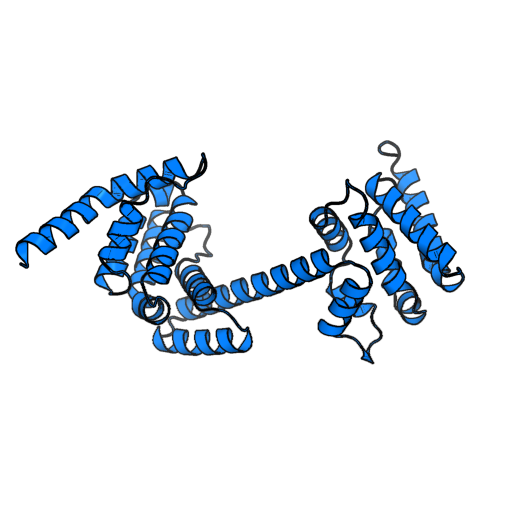 2412 O O . GLU A 1 302 ? -11.297 -5.425 42.592 1.00 55.09 302 GLU A O 1
ATOM 2417 N N . GLU A 1 303 ? -12.440 -4.831 40.764 1.00 49.59 303 GLU A N 1
ATOM 2418 C CA . GLU A 1 303 ? -13.773 -5.169 41.303 1.00 49.59 303 GLU A CA 1
ATOM 2419 C C . GLU A 1 303 ? -14.227 -6.603 40.968 1.00 49.59 303 GLU A C 1
ATOM 2421 O O . GLU A 1 303 ? -15.244 -7.065 41.498 1.00 49.59 303 GLU A O 1
ATOM 2426 N N . SER A 1 304 ? -13.511 -7.290 40.074 1.00 50.28 304 SER A N 1
ATOM 2427 C CA . SER A 1 304 ? -13.855 -8.631 39.578 1.00 50.28 304 SER A CA 1
ATOM 2428 C C . SER A 1 304 ? -13.090 -9.763 40.283 1.00 50.28 304 SER A C 1
ATOM 2430 O O . SER A 1 304 ? -13.502 -10.920 40.158 1.00 50.28 304 SER A O 1
ATOM 2432 N N . ASP A 1 305 ? -12.035 -9.419 41.030 1.00 44.53 305 ASP A N 1
ATOM 2433 C CA . ASP A 1 305 ? -11.220 -10.295 41.894 1.00 44.53 305 ASP A CA 1
ATOM 2434 C C . ASP A 1 305 ? -11.660 -10.256 43.375 1.00 44.53 305 ASP A C 1
ATOM 2436 O O . ASP A 1 305 ? -11.598 -11.319 44.045 1.00 44.53 305 ASP A O 1
#

pLDDT: mean 88.74, std 11.4, range [36.25, 98.5]

Mean predicted aligned error: 7.74 Å

Radius of gyration: 26.5 Å; Cα contacts (8 Å, |Δi|>4): 265; chains: 1; bounding box: 54×46×80 Å

Foldseek 3Di:
DVPDVVQQVVVLVVLLVVLLCLLVDDPVVLLVNLLVVLVCVVVVSYAPLSLVSCLDPSNLVSPCSLVSVLSNLLNLVVDPPRDNVVVQVSCVVSVNHPVSSLSSDDPVQRDLVSSQVVSVVSVNPVVNVVVVVVVLVVLLQVLLVVLLVCVVVVPALVVNLVVLVVSCVVSVHDLLSSLLSNLSSLLDDPPPVDDPVRSLVSSLVSCLRNLVNLQVSQDDLVSLLSNLVSLLVSQLVDPVSLQPLSSLSSVVSSCVSVNHDLVSVVVLLPPDDDDDPPSVVSSVSNSVSCVVVNVVSVVVVVVVD

Sequence (305 aa):
MRRKPFLRTRLDNVMTKLLLCGSVFSEKERTNLAKATVLLIQRNMITVTVLQKLSTKACVESGFSLNFFMTMISEYTSDSNGEVDKLLVLLKNAKLDQDALLEMMPPKDRSQEALNAKLTEHGLEKLVEQYEKKKKQGTLVELAEGVKERIDDKIPPAEIHQWVLGQAEVSSLNDKEVLHCVWDGIAKDEDASRKAHQKRALLLSNINTYSPLLEEVCEGDMMEQDLIIRIQNFIAADMEMLNSGTFRDAVNLLYRKDVLSEEAIHTWYRRIYTLNKGSAASSNILRDQMTPFIKWLETAEEESD